Protein AF-A0A6N2YL39-F1 (afdb_monomer)

Mean predicted aligned error: 14.43 Å

Organism: NCBI:txid74426

Nearest PDB structures (foldseek):
  5z56-assembly1_v  TM=1.645E-01  e=7.812E+00  Homo sapiens

Solvent-accessible surface area (backbone atoms only — not comparable to full-atom values): 16251 Å² total; per-residue (Å²): 137,52,70,68,54,47,52,51,47,49,51,50,57,58,65,63,49,48,75,65,54,50,50,50,44,25,47,54,45,33,47,52,53,45,48,55,61,44,67,64,57,56,48,104,78,64,76,82,69,49,35,90,85,77,62,42,61,54,61,44,83,59,60,60,45,98,85,64,47,57,26,32,33,27,65,85,76,73,44,76,45,40,90,35,55,92,45,78,51,48,78,59,89,70,56,68,67,45,52,47,52,43,26,40,33,55,61,70,62,51,55,61,67,55,40,7,60,78,44,76,43,55,57,70,53,37,52,51,49,50,54,40,50,52,52,42,53,60,71,74,47,69,83,72,79,74,59,92,94,54,56,67,52,74,50,73,48,74,43,70,62,74,83,80,75,88,48,87,90,53,94,67,72,73,97,58,84,88,69,98,54,87,80,73,70,83,76,80,70,97,34,86,58,21,31,39,34,39,38,32,40,33,80,84,75,42,59,38,82,44,82,30,50,52,88,58,73,64,75,90,77,55,91,59,79,85,79,79,82,81,80,81,76,93,76,81,94,76,89,76,84,84,82,82,76,92,74,81,85,77,92,82,76,93,77,134

Structure (mmCIF, N/CA/C/O backbone):
data_AF-A0A6N2YL39-F1
#
_entry.id   AF-A0A6N2YL39-F1
#
loop_
_atom_site.group_PDB
_atom_site.id
_atom_site.type_symbol
_atom_site.label_atom_id
_atom_site.label_alt_id
_atom_site.label_comp_id
_atom_site.label_asym_id
_atom_site.label_entity_id
_atom_site.label_seq_id
_atom_site.pdbx_PDB_ins_code
_atom_site.Cartn_x
_atom_site.Cartn_y
_atom_site.Cartn_z
_atom_site.occupancy
_atom_site.B_iso_or_equiv
_atom_site.auth_seq_id
_atom_site.auth_comp_id
_atom_site.auth_asym_id
_atom_site.auth_atom_id
_atom_site.pdbx_PDB_model_num
ATOM 1 N N . MET A 1 1 ? -18.067 6.179 21.107 1.00 50.62 1 MET A N 1
ATOM 2 C CA . MET A 1 1 ? -16.639 5.871 20.904 1.00 50.62 1 MET A CA 1
ATOM 3 C C . MET A 1 1 ? -16.050 6.923 19.992 1.00 50.62 1 MET A C 1
ATOM 5 O O . MET A 1 1 ? -16.639 7.203 18.955 1.00 50.62 1 MET A O 1
ATOM 9 N N . ASP A 1 2 ? -14.967 7.553 20.431 1.00 62.34 2 ASP A N 1
ATOM 10 C CA . ASP A 1 2 ? -14.290 8.628 19.707 1.00 62.34 2 ASP A CA 1
ATOM 11 C C . ASP A 1 2 ? -13.336 8.055 18.637 1.00 62.34 2 ASP A C 1
ATOM 13 O O . ASP A 1 2 ? -12.752 7.002 18.864 1.00 62.34 2 ASP A O 1
ATOM 17 N N . ALA A 1 3 ? -13.163 8.723 17.492 1.00 49.00 3 ALA A N 1
ATOM 18 C CA . ALA A 1 3 ? -12.202 8.345 16.451 1.00 49.00 3 ALA A CA 1
ATOM 19 C C . ALA A 1 3 ? -10.754 8.414 16.960 1.00 49.00 3 ALA A C 1
ATOM 21 O O . ALA A 1 3 ? -9.950 7.545 16.635 1.00 49.00 3 ALA A O 1
ATOM 22 N N . ASP A 1 4 ? -10.448 9.396 17.814 1.00 57.72 4 ASP A N 1
ATOM 23 C CA . ASP A 1 4 ? -9.142 9.496 18.468 1.00 57.72 4 ASP A CA 1
ATOM 24 C C . ASP A 1 4 ? -8.960 8.334 19.452 1.00 57.72 4 ASP A C 1
ATOM 26 O O . ASP A 1 4 ? -7.932 7.667 19.430 1.00 57.72 4 ASP A O 1
ATOM 30 N N . ASN A 1 5 ? -10.008 7.976 20.204 1.00 61.69 5 ASN A N 1
ATOM 31 C CA . ASN A 1 5 ? -9.998 6.774 21.041 1.00 61.69 5 ASN A CA 1
ATOM 32 C C . ASN A 1 5 ? -9.906 5.482 20.225 1.00 61.69 5 ASN A C 1
ATOM 34 O O . ASN A 1 5 ? -9.258 4.554 20.683 1.00 61.69 5 ASN A O 1
ATOM 38 N N . LEU A 1 6 ? -10.496 5.398 19.032 1.00 57.84 6 LEU A N 1
ATOM 39 C CA . LEU A 1 6 ? -10.361 4.251 18.128 1.00 57.84 6 LEU A CA 1
ATOM 40 C C . LEU A 1 6 ? -8.938 4.133 17.592 1.00 57.84 6 LEU A C 1
ATOM 42 O O . LEU A 1 6 ? -8.387 3.043 17.622 1.00 57.84 6 LEU A O 1
ATOM 46 N N . VAL A 1 7 ? -8.314 5.234 17.166 1.00 62.59 7 VAL A N 1
ATOM 47 C CA . VAL A 1 7 ? -6.909 5.242 16.729 1.00 62.59 7 VAL A CA 1
ATOM 48 C C . VAL A 1 7 ? -5.982 4.912 17.896 1.00 62.59 7 VAL A C 1
ATOM 50 O O . VAL A 1 7 ? -5.059 4.124 17.728 1.00 62.59 7 VAL A O 1
ATOM 53 N N . ILE A 1 8 ? -6.232 5.461 19.085 1.00 72.06 8 ILE A N 1
ATOM 54 C CA . ILE A 1 8 ? -5.482 5.133 20.303 1.00 72.06 8 ILE A CA 1
ATOM 55 C C . ILE A 1 8 ? -5.688 3.663 20.673 1.00 72.06 8 ILE A C 1
ATOM 57 O O . ILE A 1 8 ? -4.721 2.989 20.997 1.00 72.06 8 ILE A O 1
ATOM 61 N N . THR A 1 9 ? -6.912 3.144 20.592 1.00 71.62 9 THR A N 1
ATOM 62 C CA . THR A 1 9 ? -7.227 1.739 20.890 1.00 71.62 9 THR A CA 1
ATOM 63 C C . THR A 1 9 ? -6.584 0.819 19.867 1.00 71.62 9 THR A C 1
ATOM 65 O O . THR A 1 9 ? -5.957 -0.148 20.262 1.00 71.62 9 THR A O 1
ATOM 68 N N . LEU A 1 10 ? -6.643 1.150 18.578 1.00 68.00 10 LEU A N 1
ATOM 69 C CA . LEU A 1 10 ? -5.969 0.422 17.508 1.00 68.00 1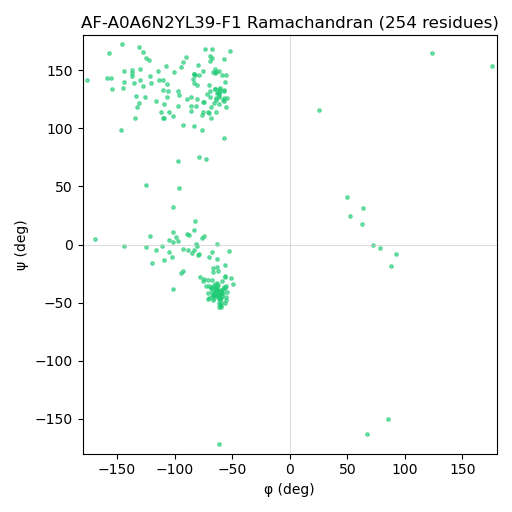0 LEU A CA 1
ATOM 70 C C . LEU A 1 10 ? -4.455 0.407 17.744 1.00 68.00 10 LEU A C 1
ATOM 72 O O . LEU A 1 10 ? -3.848 -0.657 17.745 1.00 68.00 10 LEU A O 1
ATOM 76 N N . LYS A 1 11 ? -3.853 1.570 18.024 1.00 69.81 11 LYS A N 1
ATOM 77 C CA . LYS A 1 11 ? -2.430 1.679 18.370 1.00 69.81 11 LYS A CA 1
ATOM 78 C C . LYS A 1 11 ? -2.085 0.869 19.616 1.00 69.81 11 LYS A C 1
ATOM 80 O O . LYS A 1 11 ? -1.064 0.201 19.615 1.00 69.81 11 LYS A O 1
ATOM 85 N N . LYS A 1 12 ? -2.926 0.889 20.654 1.00 74.06 12 LYS A N 1
ATOM 86 C CA . LYS A 1 12 ? -2.743 0.095 21.877 1.00 74.06 12 LYS A CA 1
ATOM 87 C C . LYS A 1 12 ? -2.863 -1.402 21.597 1.00 74.06 12 LYS A C 1
ATOM 89 O O . LYS A 1 12 ? -2.015 -2.155 22.048 1.00 74.06 12 LYS A O 1
ATOM 94 N N . SER A 1 13 ? -3.867 -1.837 20.842 1.00 68.06 13 SER A N 1
ATOM 95 C CA . SER A 1 13 ? -4.061 -3.237 20.452 1.00 68.06 13 SER A CA 1
ATOM 96 C C . SER A 1 13 ? -2.920 -3.745 19.580 1.00 68.06 13 SER A C 1
ATOM 98 O O . SER A 1 13 ? -2.451 -4.855 19.776 1.00 68.06 13 SER A O 1
ATOM 100 N N . LEU A 1 14 ? -2.402 -2.919 18.676 1.00 68.50 14 LEU A N 1
ATOM 101 C CA . LEU A 1 14 ? -1.260 -3.285 17.843 1.00 68.50 14 LEU A CA 1
ATOM 102 C C . LEU A 1 14 ? 0.068 -3.179 18.603 1.00 68.50 14 LEU A C 1
ATOM 104 O O . LEU A 1 14 ? 0.985 -3.954 18.357 1.00 68.50 14 LEU A O 1
ATOM 108 N N . ALA A 1 15 ? 0.159 -2.308 19.609 1.00 70.38 15 ALA A N 1
ATOM 109 C CA . ALA A 1 15 ? 1.252 -2.331 20.576 1.00 70.38 15 ALA A CA 1
ATOM 110 C C . ALA A 1 15 ? 1.222 -3.588 21.466 1.00 70.38 15 ALA A C 1
ATOM 112 O O . ALA A 1 15 ? 2.261 -3.957 22.006 1.00 70.38 15 ALA A O 1
ATOM 113 N N . LYS A 1 16 ? 0.082 -4.281 21.586 1.00 79.19 16 LYS A N 1
ATOM 114 C CA . LYS A 1 16 ? 0.009 -5.594 22.247 1.00 79.19 16 LYS A CA 1
ATOM 115 C C . LYS A 1 16 ? 0.504 -6.744 21.371 1.00 79.19 16 LYS A C 1
ATOM 117 O O . LYS A 1 16 ? 0.654 -7.835 21.907 1.00 79.19 16 LYS A O 1
ATOM 122 N N . LEU A 1 17 ? 0.788 -6.516 20.082 1.00 77.25 17 LEU A N 1
ATOM 123 C CA . LEU A 1 17 ? 1.456 -7.529 19.266 1.00 77.25 17 LEU A CA 1
ATOM 124 C C . LEU A 1 17 ? 2.787 -7.885 19.927 1.00 77.25 17 LEU A C 1
ATOM 126 O O . LEU A 1 17 ? 3.630 -7.006 20.164 1.00 77.25 17 LEU A O 1
ATOM 130 N N . SER A 1 18 ? 2.956 -9.171 20.199 1.00 83.62 18 SER A N 1
ATOM 131 C CA . SER A 1 18 ? 4.196 -9.764 20.675 1.00 83.62 18 SER A CA 1
ATOM 132 C C . SER A 1 18 ? 5.342 -9.483 19.701 1.00 83.62 18 SER A C 1
ATOM 134 O O . SER A 1 18 ? 5.155 -9.184 18.517 1.00 83.62 18 SER A O 1
ATOM 136 N N . ARG A 1 19 ? 6.578 -9.592 20.197 1.00 82.25 19 ARG A N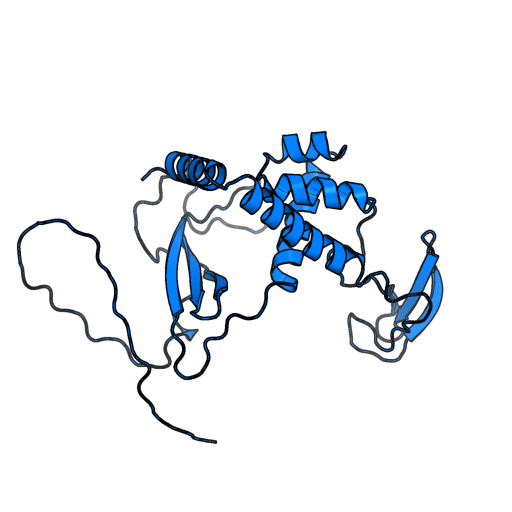 1
ATOM 137 C CA . ARG A 1 19 ? 7.782 -9.403 19.375 1.00 82.25 19 ARG A CA 1
ATOM 138 C C . ARG A 1 19 ? 7.786 -10.326 18.150 1.00 82.25 19 ARG A C 1
ATOM 140 O O . ARG A 1 19 ? 8.244 -9.921 17.084 1.00 82.25 19 ARG A O 1
ATOM 147 N N . THR A 1 20 ? 7.265 -11.542 18.298 1.00 85.94 20 THR A N 1
ATOM 148 C CA . THR A 1 20 ? 7.152 -12.538 17.229 1.00 85.94 20 THR A CA 1
ATOM 149 C C . THR A 1 20 ? 6.107 -12.143 16.188 1.00 85.94 20 THR A C 1
ATOM 151 O O . THR A 1 20 ? 6.419 -12.170 15.001 1.00 85.94 20 THR A O 1
ATOM 154 N N . GLU A 1 21 ? 4.918 -11.698 16.602 1.00 85.06 21 GLU A N 1
ATOM 155 C CA . GLU A 1 21 ? 3.875 -11.226 15.678 1.00 85.06 21 GLU A CA 1
ATOM 156 C C . GLU A 1 21 ? 4.318 -9.989 14.893 1.00 85.06 21 GLU A C 1
ATOM 158 O O . GLU A 1 21 ? 4.115 -9.922 13.682 1.00 85.06 21 GLU A O 1
ATOM 163 N N . ARG A 1 22 ? 4.982 -9.027 15.551 1.00 84.06 22 ARG A N 1
ATOM 164 C CA . ARG A 1 22 ? 5.519 -7.842 14.862 1.00 84.06 22 ARG A CA 1
ATOM 165 C C . ARG A 1 22 ? 6.570 -8.223 13.828 1.00 84.06 22 ARG A C 1
ATOM 167 O O . ARG A 1 22 ? 6.523 -7.721 12.710 1.00 84.06 22 ARG A O 1
ATOM 174 N N . ARG A 1 23 ? 7.491 -9.124 14.185 1.00 86.06 23 ARG A N 1
ATOM 175 C CA . ARG A 1 23 ? 8.506 -9.632 13.254 1.00 86.06 23 ARG A CA 1
ATOM 176 C C . ARG A 1 23 ? 7.853 -10.318 12.055 1.00 86.06 23 ARG A C 1
ATOM 178 O O . ARG A 1 23 ? 8.210 -10.000 10.929 1.00 86.06 23 ARG A O 1
ATOM 185 N N . ARG A 1 24 ? 6.852 -11.171 12.293 1.00 87.19 24 ARG A N 1
ATOM 186 C CA . ARG A 1 24 ? 6.098 -11.851 11.232 1.00 87.19 24 ARG A CA 1
ATOM 187 C C . ARG A 1 24 ? 5.373 -10.860 10.319 1.00 87.19 24 ARG A C 1
ATOM 189 O O . ARG A 1 24 ? 5.376 -11.038 9.110 1.00 87.19 24 ARG A O 1
ATOM 196 N N . ALA A 1 25 ? 4.788 -9.795 10.867 1.00 86.50 25 ALA A N 1
ATOM 197 C CA . ALA A 1 25 ? 4.148 -8.754 10.063 1.00 86.50 25 ALA A CA 1
ATOM 198 C C . ALA A 1 25 ? 5.155 -8.002 9.175 1.00 86.50 25 ALA A C 1
ATOM 200 O O . ALA A 1 25 ? 4.874 -7.766 8.001 1.00 86.50 25 ALA A O 1
ATOM 201 N N . VAL A 1 26 ? 6.328 -7.649 9.715 1.00 88.50 26 VAL A N 1
ATOM 202 C CA . VAL A 1 26 ? 7.415 -7.025 8.939 1.00 88.50 26 VAL A CA 1
ATOM 203 C C . VAL A 1 26 ? 7.882 -7.956 7.823 1.00 88.50 26 VAL A C 1
ATOM 205 O O . VAL A 1 26 ? 8.020 -7.509 6.689 1.00 88.50 26 VAL A O 1
ATOM 208 N N . GLU A 1 27 ? 8.076 -9.237 8.133 1.00 89.25 27 GLU A N 1
ATOM 209 C CA . GLU A 1 27 ? 8.481 -10.261 7.170 1.00 89.25 27 GLU A CA 1
ATOM 210 C C . GLU A 1 27 ? 7.456 -10.396 6.040 1.00 89.25 27 GLU A C 1
ATOM 212 O O . GLU A 1 27 ? 7.813 -10.186 4.890 1.00 89.25 27 GLU A O 1
ATOM 217 N N . LEU A 1 28 ? 6.169 -10.578 6.352 1.00 89.19 28 LEU A N 1
ATOM 218 C CA . LEU A 1 28 ? 5.105 -10.703 5.348 1.00 89.19 28 LEU A CA 1
ATOM 219 C C . LEU A 1 28 ? 4.970 -9.463 4.447 1.00 89.19 28 LEU A C 1
ATOM 221 O O . LEU A 1 28 ? 4.798 -9.585 3.234 1.00 89.19 2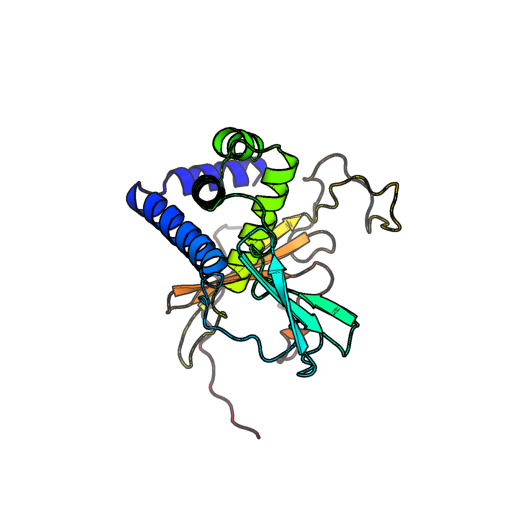8 LEU A O 1
ATOM 225 N N . VAL A 1 29 ? 5.050 -8.251 5.008 1.00 89.62 29 VAL A N 1
ATOM 226 C CA . VAL A 1 29 ? 5.029 -7.021 4.192 1.00 89.62 29 VAL A CA 1
ATOM 227 C C . VAL A 1 29 ? 6.307 -6.917 3.355 1.00 89.62 29 VAL A C 1
ATOM 229 O O . VAL A 1 29 ? 6.256 -6.507 2.193 1.00 89.62 29 VAL A O 1
ATOM 232 N N . GLY A 1 30 ? 7.444 -7.320 3.923 1.00 89.06 30 GLY A N 1
ATOM 233 C CA . GLY A 1 30 ? 8.714 -7.451 3.224 1.00 89.06 30 GLY A CA 1
ATOM 234 C C . GLY A 1 30 ? 8.635 -8.436 2.059 1.00 89.06 30 GLY A C 1
ATOM 235 O O . GLY A 1 30 ? 9.149 -8.131 0.991 1.00 89.06 30 GLY A O 1
ATOM 236 N N . ASP A 1 31 ? 7.941 -9.560 2.214 1.00 88.81 31 ASP A N 1
ATOM 237 C CA . ASP A 1 31 ? 7.731 -10.574 1.176 1.00 88.81 31 ASP A CA 1
ATOM 238 C C . ASP A 1 31 ? 6.914 -10.022 0.021 1.00 88.81 31 ASP A C 1
ATOM 240 O O . ASP A 1 31 ? 7.280 -10.223 -1.132 1.00 88.81 31 ASP A O 1
ATOM 244 N N . VAL A 1 32 ? 5.866 -9.251 0.314 1.00 88.25 32 VAL A N 1
ATOM 245 C CA . VAL A 1 32 ? 5.079 -8.553 -0.710 1.00 88.25 32 VAL A CA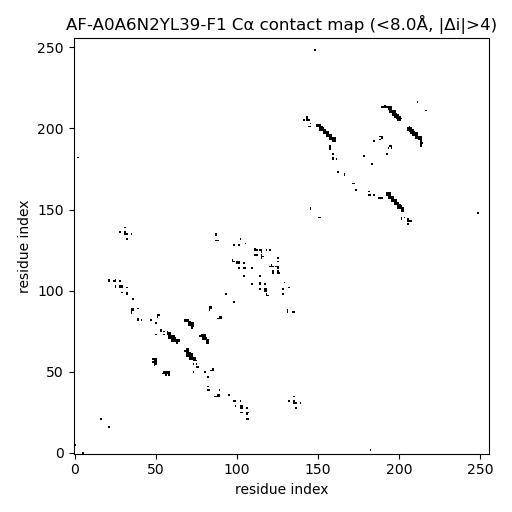 1
ATOM 246 C C . VAL A 1 32 ? 5.941 -7.547 -1.471 1.00 88.25 32 VAL A C 1
ATOM 248 O O . VAL A 1 32 ? 5.874 -7.485 -2.697 1.00 88.25 32 VAL A O 1
ATOM 251 N N . VAL A 1 33 ? 6.774 -6.768 -0.774 1.00 87.94 33 VAL A N 1
ATOM 252 C CA . VAL A 1 33 ? 7.709 -5.831 -1.422 1.00 87.94 33 VAL A CA 1
ATOM 253 C C . VAL A 1 33 ? 8.744 -6.579 -2.252 1.00 87.94 33 VAL A C 1
ATOM 255 O O . VAL A 1 33 ? 9.030 -6.172 -3.375 1.00 87.94 33 VAL A O 1
ATOM 258 N N . ARG A 1 34 ? 9.292 -7.674 -1.722 1.00 85.62 34 ARG A N 1
ATOM 259 C CA . ARG A 1 34 ? 10.237 -8.540 -2.419 1.00 85.62 34 ARG A CA 1
ATOM 260 C C . ARG A 1 34 ? 9.597 -9.105 -3.674 1.00 85.62 34 ARG A C 1
ATOM 262 O O . ARG A 1 34 ? 10.162 -8.881 -4.730 1.00 85.62 34 ARG A O 1
ATOM 269 N N . ALA A 1 35 ? 8.430 -9.735 -3.592 1.00 83.44 35 ALA A N 1
ATOM 270 C CA . ALA A 1 35 ? 7.690 -10.246 -4.743 1.00 83.44 35 ALA A CA 1
ATOM 271 C C . ALA A 1 35 ? 7.424 -9.136 -5.771 1.00 83.44 35 ALA A C 1
ATOM 273 O O . ALA A 1 35 ? 7.792 -9.277 -6.932 1.00 83.44 35 ALA A O 1
ATOM 274 N N . ALA A 1 36 ? 6.946 -7.969 -5.329 1.00 81.56 36 ALA A N 1
ATOM 275 C CA . ALA A 1 36 ? 6.724 -6.810 -6.194 1.00 81.56 36 ALA A CA 1
ATOM 276 C C . ALA A 1 36 ? 7.998 -6.251 -6.858 1.00 81.56 36 ALA A C 1
ATOM 278 O O . ALA A 1 36 ? 7.885 -5.577 -7.880 1.00 81.56 36 ALA A O 1
ATOM 279 N N . MET A 1 37 ? 9.175 -6.519 -6.280 1.00 75.50 37 MET A N 1
ATOM 280 C CA . MET A 1 37 ? 10.511 -6.132 -6.762 1.00 75.50 37 MET A CA 1
ATOM 281 C C . MET A 1 37 ? 11.317 -7.294 -7.378 1.00 75.50 37 MET A C 1
ATOM 283 O O . MET A 1 37 ? 12.449 -7.084 -7.807 1.00 75.50 37 MET A O 1
ATOM 287 N N . PHE A 1 38 ? 10.838 -8.539 -7.327 1.00 59.81 38 PHE A N 1
ATOM 288 C CA . PHE A 1 38 ? 11.510 -9.752 -7.832 1.00 59.81 38 PHE A CA 1
ATOM 289 C C . PHE A 1 38 ? 10.690 -10.449 -8.913 1.00 59.81 38 PHE A C 1
ATOM 291 O O . PHE A 1 38 ? 11.278 -11.150 -9.727 1.00 59.81 38 PHE A O 1
ATOM 298 N N . ASP A 1 39 ? 9.402 -10.131 -9.059 1.00 55.78 39 ASP A N 1
ATOM 299 C CA . ASP A 1 39 ? 8.768 -10.193 -10.375 1.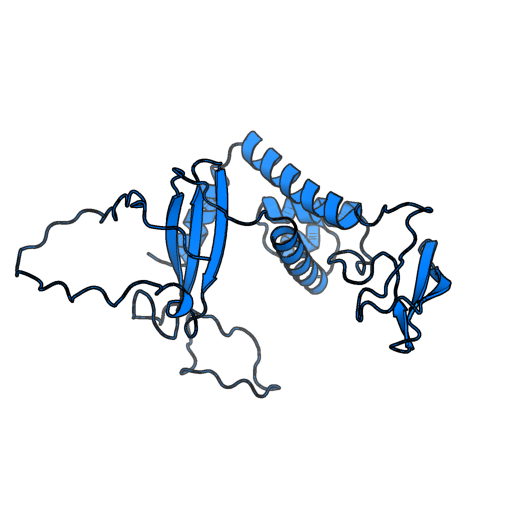00 55.78 39 ASP A CA 1
ATOM 300 C C . ASP A 1 39 ? 9.632 -9.408 -11.391 1.00 55.78 39 ASP A C 1
ATOM 302 O O . ASP A 1 39 ? 9.688 -9.761 -12.571 1.00 55.78 39 ASP A O 1
ATOM 306 N N . ASP A 1 40 ? 10.378 -8.380 -10.947 1.00 50.41 40 ASP A N 1
ATOM 307 C CA . ASP A 1 40 ? 11.404 -7.635 -11.708 1.00 50.41 40 ASP A CA 1
ATOM 308 C C . ASP A 1 40 ? 12.689 -8.420 -12.020 1.00 50.41 40 ASP A C 1
ATOM 310 O O . ASP A 1 40 ? 13.454 -7.986 -12.874 1.00 50.41 40 ASP A O 1
ATOM 314 N N . ALA A 1 41 ? 12.890 -9.594 -11.421 1.00 44.97 41 ALA A N 1
ATOM 315 C CA . ALA A 1 41 ? 13.921 -10.561 -11.793 1.00 44.97 41 ALA A CA 1
ATOM 316 C C . ALA A 1 41 ? 13.336 -11.712 -12.626 1.00 44.97 41 ALA A C 1
ATOM 318 O O . ALA A 1 41 ? 13.827 -12.839 -12.583 1.00 44.97 41 ALA A O 1
ATOM 319 N N . ALA A 1 42 ? 12.311 -11.433 -13.436 1.00 46.66 42 ALA A N 1
ATOM 320 C CA . ALA A 1 42 ? 12.181 -12.136 -14.701 1.00 46.66 42 ALA A CA 1
ATOM 321 C C . ALA A 1 42 ? 13.498 -11.855 -15.442 1.00 46.66 42 ALA A C 1
ATOM 323 O O . ALA A 1 42 ? 13.678 -10.765 -15.981 1.00 46.66 42 ALA A O 1
ATOM 324 N N . GLY A 1 43 ? 14.468 -12.756 -15.249 1.00 44.94 43 GLY A N 1
ATOM 325 C CA . GLY A 1 43 ? 15.882 -12.510 -15.492 1.00 44.94 43 GLY A CA 1
ATOM 326 C C . GLY A 1 43 ? 16.162 -12.175 -16.947 1.00 44.94 43 GLY A C 1
ATOM 327 O O . GLY A 1 43 ? 15.257 -12.044 -17.770 1.00 44.94 43 GLY A O 1
ATOM 328 N N . ASP A 1 44 ? 17.438 -12.109 -17.295 1.00 48.19 44 ASP A N 1
ATOM 329 C CA . ASP A 1 44 ? 17.907 -11.789 -18.645 1.00 48.19 44 ASP A CA 1
ATOM 330 C C . ASP A 1 44 ? 17.300 -12.656 -19.784 1.00 48.19 44 ASP A C 1
ATOM 332 O O . ASP A 1 44 ? 17.521 -12.343 -20.955 1.00 48.19 44 ASP A O 1
ATOM 336 N N . GLY A 1 45 ? 16.497 -13.686 -19.462 1.00 51.16 45 GLY A N 1
ATOM 337 C CA . GLY A 1 45 ? 15.753 -14.555 -20.379 1.00 51.16 45 GLY A CA 1
ATOM 338 C C . GLY A 1 45 ? 14.211 -14.461 -20.412 1.00 51.16 45 GLY A C 1
ATOM 339 O O . GLY A 1 45 ? 13.629 -15.185 -21.214 1.00 51.16 45 GLY A O 1
ATOM 340 N N . TYR A 1 46 ? 13.506 -13.628 -19.623 1.00 59.97 46 TYR A N 1
ATOM 341 C CA . TYR A 1 46 ? 12.038 -13.500 -19.791 1.00 59.97 46 TYR A CA 1
ATOM 342 C C . TYR A 1 46 ? 11.694 -12.517 -20.918 1.00 59.97 46 TYR A C 1
ATOM 344 O O . TYR A 1 46 ? 11.747 -11.290 -20.759 1.00 59.97 46 TYR A O 1
ATOM 352 N N . GLU A 1 47 ? 11.340 -13.058 -22.083 1.00 68.56 47 GLU A N 1
ATOM 353 C CA . GLU A 1 47 ? 10.909 -12.257 -23.224 1.00 68.56 47 GLU A CA 1
ATOM 354 C C . GLU A 1 47 ? 9.442 -11.851 -23.072 1.00 68.56 47 GLU A C 1
ATOM 356 O O . GLU A 1 47 ? 8.549 -12.673 -22.890 1.00 68.56 47 GLU A O 1
ATOM 361 N N . VAL A 1 48 ? 9.172 -10.546 -23.146 1.00 77.62 48 VAL A N 1
ATOM 362 C CA . VAL A 1 48 ? 7.788 -10.068 -23.166 1.00 77.62 48 VAL A CA 1
ATOM 363 C C . VAL A 1 48 ? 7.214 -10.363 -24.545 1.00 77.62 48 VAL A C 1
ATOM 365 O O . VAL A 1 48 ? 7.762 -9.863 -25.518 1.00 77.62 48 VAL A O 1
ATOM 368 N N . GLU A 1 49 ? 6.110 -11.107 -24.626 1.00 84.38 49 GLU A N 1
ATOM 369 C CA . GLU A 1 49 ? 5.463 -11.485 -25.899 1.00 84.38 49 GLU A CA 1
ATOM 370 C C . GLU A 1 49 ? 4.357 -10.516 -26.343 1.00 84.38 49 GLU A C 1
ATOM 372 O O . GLU A 1 49 ? 3.994 -10.441 -27.517 1.00 84.38 49 GLU A O 1
ATOM 377 N N . ARG A 1 50 ? 3.780 -9.762 -25.400 1.00 88.75 50 ARG A N 1
ATOM 378 C CA . ARG A 1 50 ? 2.629 -8.884 -25.649 1.00 88.75 50 ARG A CA 1
ATOM 379 C C . ARG A 1 50 ? 2.794 -7.544 -24.961 1.00 88.75 50 ARG A C 1
ATOM 381 O O . ARG A 1 50 ? 3.301 -7.441 -23.847 1.00 88.75 50 ARG A O 1
ATOM 388 N N . CYS A 1 51 ? 2.302 -6.488 -25.599 1.00 87.44 51 CYS A N 1
ATOM 389 C CA . CYS A 1 51 ? 2.275 -5.172 -24.982 1.00 87.44 51 CYS A CA 1
ATOM 390 C C . CYS A 1 51 ? 1.361 -5.181 -23.740 1.00 87.44 51 CYS A C 1
ATOM 392 O O . CYS A 1 51 ? 0.159 -5.404 -23.894 1.00 87.44 51 CYS A O 1
ATOM 394 N N . PRO A 1 52 ? 1.842 -4.792 -22.544 1.00 83.94 52 PRO A N 1
ATOM 395 C CA . PRO A 1 52 ? 1.032 -4.806 -21.319 1.00 83.94 52 PRO A CA 1
ATOM 396 C C . PRO A 1 52 ? -0.113 -3.778 -21.323 1.00 83.94 52 PRO A C 1
ATOM 398 O O . PRO A 1 52 ? -0.916 -3.731 -20.399 1.00 83.94 52 PRO A O 1
ATOM 401 N N . ARG A 1 53 ? -0.188 -2.909 -22.342 1.00 85.69 53 ARG A N 1
ATOM 402 C CA . ARG A 1 53 ? -1.199 -1.844 -22.438 1.00 85.69 53 ARG A CA 1
ATOM 403 C C . ARG A 1 53 ? -2.335 -2.185 -23.396 1.00 85.69 53 ARG A C 1
ATOM 405 O O . ARG A 1 53 ? -3.459 -1.778 -23.149 1.00 85.69 53 ARG A O 1
ATOM 412 N N . CYS A 1 54 ? -2.066 -2.838 -24.527 1.00 89.31 54 CYS A N 1
ATOM 413 C CA . CYS A 1 54 ? -3.092 -3.211 -25.526 1.00 89.31 54 CYS A CA 1
ATOM 414 C C . CYS A 1 54 ? -3.128 -4.699 -25.869 1.00 89.31 54 CYS A C 1
ATOM 416 O O . CYS A 1 54 ? -3.923 -5.075 -26.716 1.00 89.31 54 CYS A O 1
ATOM 418 N N . GLY A 1 55 ? -2.245 -5.527 -25.314 1.00 88.25 55 GLY A N 1
ATOM 419 C CA . GLY A 1 55 ? -2.162 -6.947 -25.662 1.00 88.25 55 GLY A CA 1
ATOM 420 C C . GLY A 1 55 ? -1.579 -7.246 -27.049 1.00 88.25 55 GLY A C 1
ATOM 421 O O . GLY A 1 55 ? -1.444 -8.411 -27.395 1.00 88.25 55 GLY A O 1
ATOM 422 N N . SER A 1 56 ? -1.204 -6.231 -27.838 1.00 89.69 56 SER A N 1
ATOM 423 C CA . SER A 1 56 ? -0.627 -6.434 -29.175 1.00 89.69 56 SER A CA 1
ATOM 424 C C . SER A 1 56 ? 0.685 -7.222 -29.111 1.00 89.69 56 SER A C 1
ATOM 426 O O . SER A 1 56 ? 1.566 -6.876 -28.322 1.00 89.69 56 SER A O 1
ATOM 428 N N . VAL A 1 57 ? 0.816 -8.221 -29.985 1.00 91.50 57 VAL A N 1
ATOM 429 C CA . VAL A 1 57 ? 2.047 -8.996 -30.234 1.00 91.50 57 VAL A CA 1
ATOM 430 C C . VAL A 1 57 ? 3.040 -8.258 -31.139 1.00 91.50 57 VAL A C 1
ATOM 432 O O . VAL A 1 57 ? 4.183 -8.673 -31.286 1.00 91.50 57 VAL A O 1
ATOM 435 N N . ALA A 1 58 ? 2.634 -7.134 -31.743 1.00 92.69 58 ALA A N 1
ATOM 436 C CA . ALA A 1 58 ? 3.491 -6.327 -32.606 1.00 92.69 58 ALA A CA 1
ATOM 437 C C . ALA A 1 58 ? 4.440 -5.465 -31.756 1.00 92.69 58 ALA A C 1
ATOM 439 O O . ALA A 1 58 ? 4.242 -4.256 -31.577 1.00 92.69 58 ALA A O 1
ATOM 440 N N . ILE A 1 59 ? 5.460 -6.104 -31.191 1.00 92.31 59 ILE A N 1
ATOM 441 C CA . ILE A 1 59 ? 6.451 -5.496 -30.303 1.00 92.31 59 ILE A CA 1
ATOM 442 C C . ILE A 1 59 ? 7.860 -5.663 -30.875 1.00 92.31 59 ILE A C 1
ATOM 444 O O . ILE A 1 59 ? 8.174 -6.665 -31.506 1.00 92.31 59 ILE A O 1
ATOM 448 N N . VAL A 1 60 ? 8.720 -4.669 -30.659 1.00 91.69 60 VAL A N 1
ATOM 449 C CA . VAL A 1 60 ? 10.129 -4.718 -31.086 1.00 91.69 60 VAL A CA 1
ATOM 450 C C . VAL A 1 60 ? 11.060 -4.346 -29.940 1.00 91.69 60 VAL A C 1
ATOM 452 O O . VAL A 1 60 ? 10.754 -3.442 -29.159 1.00 91.69 60 VAL A O 1
ATOM 455 N N . LYS A 1 61 ? 12.208 -5.022 -29.832 1.00 90.94 61 LYS A N 1
ATOM 456 C CA . LYS A 1 61 ? 13.244 -4.720 -28.830 1.00 90.94 61 LYS A CA 1
ATOM 457 C C . LYS A 1 61 ? 13.904 -3.372 -29.168 1.00 90.94 61 LYS A C 1
ATOM 459 O O . LYS A 1 61 ? 14.279 -3.128 -30.309 1.00 90.94 61 LYS A O 1
ATOM 464 N N . LYS A 1 62 ? 14.044 -2.482 -28.179 1.00 90.19 62 LYS A N 1
ATOM 465 C CA . LYS A 1 62 ? 14.571 -1.106 -28.319 1.00 90.19 62 LYS A CA 1
ATOM 466 C C . LYS A 1 62 ? 15.747 -0.838 -27.368 1.00 90.19 62 LYS A C 1
ATOM 468 O O . LYS A 1 62 ? 15.756 0.148 -26.617 1.00 90.19 62 LYS A O 1
ATOM 473 N N . GLY A 1 63 ? 16.736 -1.729 -27.398 1.00 86.50 63 GLY A N 1
ATOM 474 C CA . GLY A 1 63 ? 17.936 -1.652 -26.559 1.00 86.50 63 GLY A CA 1
ATOM 475 C C . GLY A 1 63 ? 17.652 -1.845 -25.065 1.00 86.50 63 GLY A C 1
ATOM 476 O O . GLY A 1 63 ? 16.590 -2.342 -24.679 1.00 86.50 63 GLY A O 1
ATOM 477 N N . LYS A 1 64 ? 18.614 -1.454 -24.225 1.00 84.12 64 LYS A N 1
ATOM 478 C CA . LYS A 1 64 ? 18.510 -1.486 -22.760 1.00 84.12 64 LYS A CA 1
ATOM 479 C C . LYS A 1 64 ? 18.358 -0.066 -22.193 1.00 84.12 64 LYS A C 1
ATOM 481 O O . LYS A 1 64 ? 18.732 0.916 -22.832 1.00 84.12 64 LYS A O 1
ATOM 486 N N . SER A 1 65 ? 17.735 0.048 -21.027 1.00 77.00 65 SER A N 1
ATOM 487 C CA . SER A 1 65 ? 17.695 1.268 -20.219 1.00 77.00 65 SER A CA 1
ATOM 488 C C . SER A 1 65 ? 19.051 1.498 -19.547 1.00 77.00 65 SER A C 1
ATOM 490 O O . SER A 1 65 ? 19.874 0.588 -19.480 1.00 77.00 65 SER A O 1
ATOM 492 N N . ARG A 1 66 ? 19.256 2.686 -18.968 1.00 72.38 66 ARG A N 1
ATOM 493 C CA . ARG A 1 66 ? 20.433 2.986 -18.133 1.00 72.38 66 ARG A CA 1
ATOM 494 C C . ARG A 1 66 ? 20.586 2.004 -16.963 1.00 72.38 66 ARG A C 1
ATOM 496 O O . ARG A 1 66 ? 21.693 1.750 -16.522 1.00 72.38 66 ARG A O 1
ATOM 503 N N . ASN A 1 67 ? 19.473 1.441 -16.500 1.00 67.69 67 ASN A N 1
ATOM 504 C CA . ASN A 1 67 ? 19.435 0.472 -15.407 1.00 67.69 67 ASN A CA 1
ATOM 505 C C . ASN A 1 67 ? 19.619 -0.985 -15.887 1.00 67.69 67 ASN A C 1
ATOM 507 O O . ASN A 1 67 ? 19.403 -1.902 -15.111 1.00 67.69 67 ASN A O 1
ATOM 511 N N . GLY A 1 68 ? 19.949 -1.217 -17.165 1.00 74.44 68 GLY A N 1
ATOM 512 C CA . GLY A 1 68 ? 20.119 -2.559 -17.739 1.00 74.44 68 GLY A CA 1
ATOM 513 C C . GLY A 1 68 ? 18.836 -3.198 -18.288 1.00 74.44 68 GLY A C 1
ATOM 514 O O . GLY A 1 68 ? 18.920 -4.075 -19.148 1.00 74.44 68 GLY A O 1
ATOM 515 N N . ASP A 1 69 ? 17.658 -2.705 -17.895 1.00 76.56 69 ASP A N 1
ATOM 516 C CA . ASP A 1 69 ? 16.367 -3.275 -18.306 1.00 76.56 69 ASP A CA 1
ATOM 517 C C . ASP A 1 69 ? 16.148 -3.261 -19.822 1.00 76.56 69 ASP A C 1
ATOM 519 O O . ASP A 1 69 ? 16.305 -2.226 -20.481 1.00 76.56 69 ASP A O 1
ATOM 523 N N . ARG A 1 70 ? 15.672 -4.376 -20.387 1.00 85.06 70 ARG A N 1
ATOM 524 C CA . ARG A 1 70 ? 15.260 -4.427 -21.795 1.00 85.06 70 ARG A CA 1
ATOM 525 C C . ARG A 1 70 ? 14.076 -3.489 -22.042 1.00 85.06 70 ARG A C 1
ATOM 527 O O . ARG A 1 70 ? 13.055 -3.549 -21.353 1.00 85.06 70 ARG A O 1
ATOM 534 N N . ARG A 1 71 ? 14.187 -2.650 -23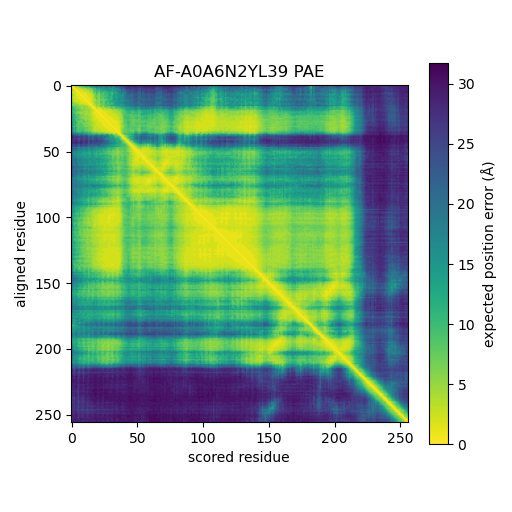.073 1.00 87.56 71 ARG A N 1
ATOM 535 C CA . ARG A 1 71 ? 13.079 -1.821 -23.562 1.00 87.56 71 ARG A CA 1
ATOM 536 C C . ARG A 1 71 ? 12.450 -2.448 -24.795 1.00 87.56 71 ARG A C 1
ATOM 538 O O . ARG A 1 71 ? 13.136 -3.031 -25.629 1.00 87.56 71 ARG A O 1
ATOM 545 N N . TYR A 1 72 ? 11.159 -2.222 -24.945 1.00 89.88 72 TYR A N 1
ATOM 546 C CA . TYR A 1 72 ? 10.330 -2.670 -26.050 1.00 89.88 72 TYR A CA 1
ATOM 547 C C . TYR A 1 72 ? 9.533 -1.484 -26.597 1.00 89.88 72 TYR A C 1
ATOM 549 O O . TYR A 1 72 ? 9.212 -0.549 -25.862 1.00 89.88 72 TYR A O 1
ATOM 557 N N . LEU A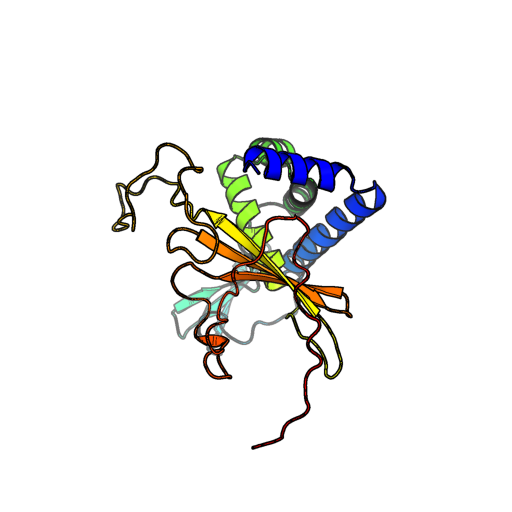 1 73 ? 9.196 -1.506 -27.881 1.00 92.06 73 LEU A N 1
ATOM 558 C CA . LEU A 1 73 ? 8.278 -0.570 -28.524 1.00 92.06 73 LEU A CA 1
ATOM 559 C C . LEU A 1 73 ? 7.064 -1.351 -29.021 1.00 92.06 73 LEU A C 1
ATOM 561 O O . LEU A 1 73 ? 7.206 -2.282 -29.807 1.00 92.06 73 LEU A O 1
ATOM 565 N N . CYS A 1 74 ? 5.874 -0.954 -28.579 1.00 93.38 74 CYS A N 1
ATOM 566 C CA . CYS A 1 74 ? 4.624 -1.468 -29.125 1.00 93.38 74 CYS A CA 1
ATOM 567 C C . CYS A 1 74 ? 4.290 -0.722 -30.419 1.00 93.38 74 CYS A C 1
ATOM 569 O O . CYS A 1 74 ? 4.069 0.489 -30.370 1.00 93.38 74 CYS A O 1
ATOM 571 N N . ARG A 1 75 ? 4.202 -1.432 -31.549 1.00 92.12 75 ARG A N 1
ATOM 572 C CA . ARG A 1 75 ? 3.802 -0.854 -32.842 1.00 92.12 75 ARG A CA 1
ATOM 573 C C . ARG A 1 75 ? 2.318 -0.491 -32.883 1.00 92.12 75 ARG A C 1
ATOM 575 O O . ARG A 1 75 ? 1.974 0.508 -33.493 1.00 92.12 75 ARG A O 1
ATOM 582 N N . GLY A 1 76 ? 1.460 -1.207 -32.152 1.00 88.25 76 GLY A N 1
ATOM 583 C CA . GLY A 1 76 ? 0.022 -0.904 -32.102 1.00 88.25 76 GLY A CA 1
ATOM 584 C C . GLY A 1 76 ? -0.336 0.426 -31.420 1.00 88.25 76 GLY A C 1
ATOM 585 O O . GLY A 1 76 ? -1.322 1.051 -31.783 1.00 88.25 76 GLY A O 1
ATOM 586 N N . ARG A 1 77 ? 0.450 0.882 -30.429 1.00 85.94 77 ARG A N 1
ATOM 587 C CA . ARG A 1 77 ? 0.235 2.180 -29.741 1.00 85.94 77 ARG A CA 1
ATOM 588 C C . ARG A 1 77 ? 1.368 3.195 -29.941 1.00 85.94 77 ARG A C 1
ATOM 590 O O . ARG A 1 77 ? 1.295 4.283 -29.376 1.00 85.94 77 ARG A O 1
ATOM 597 N N . GLY A 1 78 ? 2.456 2.820 -30.614 1.00 89.31 78 GLY A N 1
ATOM 598 C CA . GLY A 1 78 ? 3.661 3.646 -30.765 1.00 89.31 78 GLY A CA 1
ATOM 599 C C . GLY A 1 78 ? 4.391 3.984 -29.454 1.00 89.31 78 GLY A C 1
ATOM 600 O O . GLY A 1 78 ? 5.170 4.932 -29.411 1.00 89.31 78 GLY A O 1
ATOM 601 N N . ARG A 1 79 ? 4.143 3.257 -28.353 1.00 89.00 79 ARG A N 1
ATOM 602 C CA . ARG A 1 79 ? 4.701 3.574 -27.021 1.00 89.00 79 ARG A CA 1
ATOM 603 C C . ARG A 1 79 ? 5.743 2.562 -26.566 1.00 89.00 79 ARG A C 1
ATOM 605 O O . ARG A 1 79 ? 5.573 1.356 -26.750 1.00 89.00 79 ARG A O 1
ATOM 612 N N . THR A 1 80 ? 6.789 3.058 -25.907 1.00 88.88 80 THR A N 1
ATOM 613 C CA . THR A 1 80 ? 7.831 2.219 -25.306 1.00 88.88 80 THR A CA 1
ATOM 614 C C . THR A 1 80 ? 7.434 1.702 -23.928 1.00 88.88 80 THR A C 1
ATOM 616 O O . THR A 1 80 ? 6.768 2.399 -23.155 1.00 88.88 80 THR A O 1
ATOM 619 N N . PHE A 1 81 ? 7.878 0.495 -23.606 1.00 86.31 81 PHE A N 1
ATOM 620 C CA . PHE A 1 81 ? 7.699 -0.156 -22.315 1.00 86.31 81 PHE A CA 1
ATOM 621 C C . PHE A 1 81 ? 8.924 -1.019 -21.964 1.00 86.31 81 PHE A C 1
ATOM 623 O O . PHE A 1 81 ? 9.838 -1.170 -22.767 1.00 86.31 81 PHE A O 1
ATOM 630 N N . SER A 1 82 ? 8.953 -1.542 -20.749 1.00 82.25 82 SER A N 1
ATOM 631 C CA . SER A 1 82 ? 9.957 -2.452 -20.181 1.00 82.25 82 SER A CA 1
ATOM 632 C C . SER A 1 82 ? 9.237 -3.633 -19.525 1.00 82.25 82 SER A C 1
ATOM 634 O O . SER A 1 82 ? 8.020 -3.564 -19.337 1.00 82.25 82 SER A O 1
ATOM 636 N N . GLY A 1 83 ? 9.968 -4.677 -19.120 1.00 75.38 83 GLY A N 1
ATOM 637 C CA . GLY A 1 83 ? 9.396 -5.784 -18.330 1.00 75.38 83 GLY A CA 1
ATOM 638 C C . GLY A 1 83 ? 8.726 -5.318 -17.028 1.00 75.38 83 GLY A C 1
ATOM 639 O O . GLY A 1 83 ? 7.737 -5.890 -16.587 1.00 75.38 83 GLY A O 1
ATOM 640 N N . SER A 1 84 ? 9.185 -4.190 -16.486 1.00 73.81 84 SER A N 1
ATOM 641 C CA . SER A 1 84 ? 8.638 -3.548 -15.292 1.00 73.81 84 SER A CA 1
ATOM 642 C C . SER A 1 84 ? 7.406 -2.656 -15.548 1.00 73.81 84 SER A C 1
ATOM 644 O O . SER A 1 84 ? 6.801 -2.115 -14.618 1.00 73.81 84 SER A O 1
ATOM 646 N N . THR A 1 85 ? 6.995 -2.466 -16.808 1.00 77.38 85 THR A N 1
ATOM 647 C CA . THR A 1 85 ? 5.853 -1.601 -17.142 1.00 77.38 85 THR A CA 1
ATOM 648 C C . THR A 1 85 ? 4.533 -2.208 -16.680 1.00 77.38 85 THR A C 1
ATOM 650 O O . THR A 1 85 ? 4.173 -3.305 -17.084 1.00 77.38 85 THR A O 1
ATOM 653 N N . GLY A 1 86 ? 3.761 -1.431 -15.916 1.00 72.12 86 GLY A N 1
ATOM 654 C CA . GLY A 1 86 ? 2.475 -1.863 -15.358 1.00 72.12 86 GLY A CA 1
ATOM 655 C C . GLY A 1 86 ? 2.594 -2.461 -13.957 1.00 72.12 86 GLY A C 1
ATOM 656 O O . GLY A 1 86 ? 1.578 -2.641 -13.295 1.00 72.12 86 GLY A O 1
ATOM 657 N N . ARG A 1 87 ? 3.819 -2.687 -13.470 1.00 77.31 87 ARG A N 1
ATOM 658 C CA . ARG A 1 87 ? 4.068 -3.132 -12.099 1.00 77.31 87 ARG A CA 1
ATOM 659 C C . ARG A 1 87 ? 4.067 -1.961 -11.131 1.00 77.31 87 ARG A C 1
ATOM 661 O O . ARG A 1 87 ? 4.506 -0.856 -11.460 1.00 77.31 87 ARG A O 1
ATOM 668 N N . VAL A 1 88 ? 3.596 -2.222 -9.916 1.00 80.50 88 VAL A N 1
ATOM 669 C CA . VAL A 1 88 ? 3.390 -1.192 -8.889 1.00 80.50 88 VAL A CA 1
ATOM 670 C C . VAL A 1 88 ? 4.715 -0.545 -8.464 1.00 80.50 88 VAL A C 1
ATOM 672 O O . VAL A 1 88 ? 4.787 0.679 -8.303 1.00 80.50 88 VAL A O 1
ATOM 675 N N . LEU A 1 89 ? 5.780 -1.345 -8.345 1.00 82.62 89 LEU A N 1
ATOM 676 C CA . LEU A 1 89 ? 7.120 -0.879 -7.974 1.00 82.62 89 LEU A CA 1
ATOM 677 C C . LEU A 1 89 ? 8.085 -0.756 -9.159 1.00 82.62 89 LEU A C 1
ATOM 679 O O . LEU A 1 89 ? 9.078 -0.046 -9.038 1.00 82.62 89 LEU A O 1
ATOM 683 N N . GLY A 1 90 ? 7.732 -1.275 -10.337 1.00 75.56 90 GLY A N 1
ATOM 684 C CA . GLY A 1 90 ? 8.599 -1.303 -11.520 1.00 75.56 90 GLY A CA 1
ATOM 685 C C . GLY A 1 90 ? 9.014 0.060 -12.104 1.00 75.56 90 GLY A C 1
ATOM 686 O O . GLY A 1 90 ? 9.913 0.147 -12.935 1.00 75.56 90 GLY A O 1
ATOM 687 N N . THR A 1 91 ? 8.373 1.152 -11.675 1.00 77.06 91 THR A N 1
ATOM 688 C CA . THR A 1 91 ? 8.758 2.537 -12.032 1.00 77.06 91 THR A CA 1
ATOM 689 C C . THR A 1 91 ? 9.449 3.283 -10.889 1.00 77.06 91 THR A C 1
ATOM 691 O O . THR A 1 91 ? 9.686 4.490 -10.972 1.00 77.06 91 THR A O 1
ATOM 694 N N . SER A 1 92 ? 9.692 2.607 -9.768 1.00 84.44 92 SER A N 1
ATOM 695 C CA . SER A 1 92 ? 10.398 3.176 -8.630 1.00 84.44 92 SER A CA 1
ATOM 696 C C . SER A 1 92 ? 11.870 3.368 -8.965 1.00 84.44 92 SER A C 1
ATOM 698 O O . SER A 1 92 ? 12.494 2.513 -9.576 1.00 84.44 92 SER A O 1
ATOM 700 N N . ARG A 1 93 ? 12.423 4.513 -8.563 1.00 84.38 93 ARG A N 1
ATOM 701 C CA . ARG A 1 93 ? 13.864 4.798 -8.667 1.00 84.38 93 ARG A CA 1
ATOM 702 C C . ARG A 1 93 ? 14.584 4.627 -7.329 1.00 84.38 93 ARG A C 1
ATOM 704 O O . ARG A 1 93 ? 15.760 4.948 -7.234 1.00 84.38 93 ARG A O 1
ATOM 711 N N . LEU A 1 94 ? 13.853 4.217 -6.293 1.00 89.25 94 LEU A N 1
ATOM 712 C CA . LEU A 1 94 ? 14.402 4.005 -4.961 1.00 89.25 94 LEU A CA 1
ATOM 713 C C . LEU A 1 94 ? 15.009 2.603 -4.881 1.00 89.25 94 LEU A C 1
ATOM 715 O O . LEU A 1 94 ? 14.413 1.676 -5.437 1.00 89.25 94 LEU A O 1
ATOM 719 N N . PRO A 1 95 ? 16.139 2.447 -4.180 1.00 87.50 95 PRO A N 1
ATOM 720 C CA . PRO A 1 95 ? 16.793 1.158 -4.045 1.00 87.50 95 PRO A CA 1
ATOM 721 C C . PRO A 1 95 ? 15.958 0.215 -3.166 1.00 87.50 95 PRO A C 1
ATOM 723 O O . PRO A 1 95 ? 15.050 0.640 -2.436 1.00 87.50 95 PRO A O 1
ATOM 726 N N . ARG A 1 96 ? 16.241 -1.086 -3.266 1.00 86.62 96 ARG A N 1
ATOM 727 C CA . ARG A 1 96 ? 15.482 -2.150 -2.592 1.00 86.62 96 ARG A CA 1
ATOM 728 C C . ARG A 1 96 ? 15.478 -1.949 -1.080 1.00 86.62 96 ARG A C 1
ATOM 730 O O . ARG A 1 96 ? 14.438 -2.074 -0.441 1.00 86.62 96 ARG A O 1
ATOM 737 N N . GLU A 1 97 ? 16.621 -1.572 -0.533 1.00 90.62 97 GLU A N 1
ATOM 738 C CA . GLU A 1 97 ? 16.877 -1.364 0.889 1.00 90.62 97 GLU A CA 1
ATOM 739 C C . GLU A 1 97 ? 15.951 -0.276 1.447 1.00 90.62 97 GLU A C 1
ATOM 741 O O . GLU A 1 97 ? 15.351 -0.450 2.506 1.00 90.62 97 GLU A O 1
ATOM 746 N N . THR A 1 98 ? 15.726 0.804 0.687 1.00 94.94 98 THR A N 1
ATOM 747 C CA . THR A 1 98 ? 14.780 1.866 1.064 1.00 94.94 98 THR A CA 1
ATOM 748 C C . THR A 1 98 ? 13.339 1.356 1.118 1.00 94.94 98 THR A C 1
ATOM 750 O O . THR A 1 98 ? 12.573 1.769 1.988 1.00 94.94 98 THR A O 1
ATOM 753 N N . TRP A 1 99 ? 12.944 0.450 0.221 1.00 94.44 99 TRP A N 1
ATOM 754 C CA . TRP A 1 99 ? 11.613 -0.161 0.275 1.00 94.44 99 TRP A CA 1
ATOM 755 C C . TRP A 1 99 ? 11.460 -1.156 1.418 1.00 94.44 99 TRP A C 1
ATOM 757 O O . TRP A 1 99 ? 10.393 -1.188 2.028 1.00 94.44 99 TRP A O 1
ATOM 767 N N . MET A 1 100 ? 12.507 -1.913 1.746 1.00 93.38 100 MET A N 1
ATOM 768 C CA . MET A 1 100 ? 12.506 -2.812 2.904 1.00 93.38 100 MET A CA 1
ATOM 769 C C . MET A 1 100 ? 12.417 -2.027 4.219 1.00 93.38 100 MET A C 1
ATOM 771 O O . MET A 1 100 ? 11.579 -2.342 5.062 1.00 93.38 100 MET A O 1
ATOM 775 N N . ALA A 1 101 ? 13.174 -0.934 4.353 1.00 94.62 101 ALA A N 1
ATOM 776 C CA . ALA A 1 101 ? 13.049 -0.019 5.489 1.00 94.62 101 ALA A CA 1
ATOM 777 C C . ALA A 1 101 ? 11.634 0.584 5.579 1.00 94.62 101 ALA A C 1
ATOM 779 O O . ALA A 1 101 ? 11.056 0.712 6.663 1.00 94.62 101 ALA A O 1
ATOM 780 N N . TYR A 1 102 ? 11.029 0.917 4.434 1.00 95.62 102 TYR A N 1
ATOM 781 C CA . TYR A 1 102 ? 9.657 1.413 4.405 1.00 95.62 102 TYR A CA 1
ATOM 782 C C . TYR A 1 102 ? 8.629 0.337 4.780 1.00 95.62 102 TYR A C 1
ATOM 784 O O . TYR A 1 102 ? 7.657 0.655 5.465 1.00 95.62 102 TYR A O 1
ATOM 792 N N . ALA A 1 103 ? 8.828 -0.916 4.362 1.00 92.94 103 ALA A N 1
ATOM 793 C CA . ALA A 1 103 ? 7.983 -2.052 4.729 1.00 92.94 103 ALA A CA 1
ATOM 794 C C . ALA A 1 103 ? 7.944 -2.240 6.250 1.00 92.94 103 ALA A C 1
ATOM 796 O O . ALA A 1 103 ? 6.863 -2.362 6.829 1.00 92.94 103 ALA A O 1
ATOM 797 N N . GLU A 1 104 ? 9.103 -2.147 6.905 1.00 91.81 104 GLU A N 1
ATOM 798 C CA . GLU A 1 104 ? 9.198 -2.168 8.363 1.00 91.81 104 GLU A CA 1
ATOM 799 C C . GLU A 1 104 ? 8.437 -0.990 8.989 1.00 91.81 104 GLU A C 1
ATOM 801 O O . GLU A 1 104 ? 7.568 -1.182 9.841 1.00 91.81 104 GLU A O 1
ATOM 806 N N . CYS A 1 105 ? 8.683 0.235 8.509 1.00 93.88 105 CYS A N 1
ATOM 807 C CA . CYS A 1 105 ? 7.970 1.424 8.982 1.00 93.88 105 CYS A CA 1
ATOM 808 C C . CYS A 1 105 ? 6.444 1.296 8.825 1.00 93.88 105 CYS A C 1
ATOM 810 O O . CYS A 1 105 ? 5.685 1.793 9.662 1.00 93.88 105 CYS A O 1
ATOM 812 N N . PHE A 1 106 ? 5.991 0.664 7.741 1.00 91.75 106 PHE A N 1
ATOM 813 C CA . PHE A 1 106 ? 4.583 0.440 7.442 1.00 91.75 106 PHE A CA 1
ATOM 814 C C . PHE A 1 106 ? 3.964 -0.598 8.383 1.00 91.75 106 PHE A C 1
ATOM 816 O O . PHE A 1 106 ? 2.909 -0.325 8.956 1.00 91.75 106 PHE A O 1
ATOM 823 N N . ALA A 1 107 ? 4.633 -1.735 8.595 1.00 88.31 107 ALA A N 1
ATOM 824 C CA . ALA A 1 107 ? 4.194 -2.778 9.522 1.00 88.31 107 ALA A CA 1
ATOM 825 C C . ALA A 1 107 ? 4.137 -2.272 10.976 1.00 88.31 107 ALA A C 1
ATOM 827 O O . ALA A 1 107 ? 3.225 -2.616 11.725 1.00 88.31 107 ALA A O 1
ATOM 828 N N . LEU A 1 108 ? 5.056 -1.376 11.352 1.00 86.19 108 LEU A N 1
ATOM 829 C CA . LEU A 1 108 ? 5.063 -0.687 12.647 1.00 86.19 108 LEU A CA 1
ATOM 830 C C . LEU A 1 108 ? 4.098 0.515 12.715 1.00 86.19 108 LEU A C 1
ATOM 832 O O . LEU A 1 108 ? 3.994 1.168 13.753 1.00 86.19 108 LEU A O 1
ATOM 836 N N . MET A 1 109 ? 3.385 0.817 11.624 1.00 87.19 109 MET A N 1
ATOM 837 C CA . MET A 1 109 ? 2.452 1.942 11.473 1.00 87.19 109 MET A CA 1
ATOM 838 C C . MET A 1 109 ? 3.013 3.302 11.894 1.00 87.19 109 MET A C 1
ATOM 840 O O . MET A 1 109 ? 2.314 4.132 12.495 1.00 87.19 109 MET A O 1
ATOM 844 N N . LEU A 1 110 ? 4.270 3.559 11.555 1.00 90.56 110 LEU A N 1
ATOM 845 C CA . LEU A 1 110 ? 4.899 4.816 11.916 1.00 90.56 110 LEU A CA 1
ATOM 846 C C . LEU A 1 110 ? 4.203 6.005 11.217 1.00 90.56 110 LEU A C 1
ATOM 848 O O . LEU A 1 110 ? 3.662 5.882 10.100 1.00 90.56 110 LEU A O 1
ATOM 852 N N . PRO A 1 111 ? 4.179 7.188 11.862 1.00 91.62 111 PRO A N 1
ATOM 853 C CA . PRO A 1 111 ? 3.752 8.421 11.223 1.00 91.62 111 PRO A CA 1
ATOM 854 C C . PRO A 1 111 ? 4.563 8.688 9.957 1.00 91.62 111 PRO A C 1
ATOM 856 O O . PRO A 1 111 ? 5.763 8.444 9.899 1.00 91.62 111 PRO A O 1
ATOM 859 N N . LEU A 1 112 ? 3.926 9.273 8.944 1.00 93.62 112 LEU A N 1
ATOM 860 C CA . LEU A 1 112 ? 4.551 9.450 7.630 1.00 93.62 112 LEU A CA 1
ATOM 861 C C . LEU A 1 112 ? 5.847 10.279 7.662 1.00 93.62 112 LEU A C 1
ATOM 863 O O . LEU A 1 112 ? 6.744 10.042 6.860 1.00 93.62 112 LEU A O 1
ATOM 867 N N . ARG A 1 113 ? 5.944 11.237 8.594 1.00 96.25 113 ARG A N 1
ATOM 868 C CA . ARG A 1 113 ? 7.160 12.035 8.817 1.00 96.25 113 ARG A CA 1
ATOM 869 C C . ARG A 1 113 ? 8.308 11.188 9.361 1.00 96.25 113 ARG A C 1
ATOM 871 O O . ARG A 1 113 ? 9.441 11.377 8.944 1.00 96.25 113 ARG A O 1
ATOM 878 N N . GLU A 1 114 ? 8.004 10.234 10.233 1.00 96.00 114 GLU A N 1
ATOM 879 C CA . GLU A 1 114 ? 8.994 9.297 10.757 1.00 96.00 114 GLU A CA 1
ATOM 880 C C . GLU A 1 114 ? 9.425 8.298 9.679 1.00 96.00 114 GLU A C 1
ATOM 882 O O . GLU A 1 114 ? 10.619 8.075 9.508 1.00 96.00 114 GLU A O 1
ATOM 887 N N . CYS A 1 115 ? 8.483 7.785 8.872 1.00 96.81 115 CYS A N 1
ATOM 888 C CA . CYS A 1 115 ? 8.822 6.964 7.704 1.00 96.81 115 CYS A CA 1
ATOM 889 C C . CYS A 1 115 ? 9.785 7.707 6.763 1.00 96.81 115 CYS A C 1
ATOM 891 O O . CYS A 1 115 ? 10.760 7.129 6.300 1.00 96.81 115 CYS A O 1
ATOM 893 N N . ALA A 1 116 ? 9.512 8.988 6.488 1.00 97.50 116 ALA A N 1
ATOM 894 C CA . ALA A 1 116 ? 10.347 9.829 5.634 1.00 97.50 116 ALA A CA 1
ATOM 895 C C . ALA A 1 116 ? 11.775 9.970 6.188 1.00 97.50 116 ALA A C 1
ATOM 897 O O . ALA A 1 116 ? 12.730 9.750 5.448 1.00 97.50 116 ALA A O 1
ATOM 898 N N . GLY A 1 117 ? 11.906 10.252 7.491 1.00 97.56 117 GLY A N 1
ATOM 899 C CA . GLY A 1 117 ? 13.199 10.337 8.172 1.00 97.56 117 GLY A CA 1
ATOM 900 C C . GLY A 1 117 ? 13.981 9.023 8.128 1.00 97.56 117 GLY A C 1
ATOM 901 O O . GLY A 1 117 ? 15.111 9.008 7.656 1.00 97.56 117 GLY A O 1
ATOM 902 N N . ARG A 1 118 ? 13.359 7.905 8.531 1.00 96.38 118 ARG A N 1
ATOM 903 C CA . ARG A 1 118 ? 14.013 6.581 8.546 1.00 96.38 118 ARG A CA 1
ATOM 904 C C . ARG A 1 118 ? 14.423 6.090 7.157 1.00 96.38 118 ARG A C 1
ATOM 906 O O . ARG A 1 118 ? 15.425 5.405 7.026 1.00 96.38 118 ARG A O 1
ATOM 913 N N . CYS A 1 119 ? 13.653 6.434 6.126 1.00 96.31 119 CYS A N 1
ATOM 914 C CA . CYS A 1 119 ? 13.941 6.032 4.748 1.00 96.31 119 CYS A CA 1
ATOM 915 C C . CYS A 1 119 ? 14.852 7.020 4.000 1.00 96.31 119 CYS A C 1
ATOM 917 O O . CYS A 1 119 ? 15.170 6.764 2.842 1.00 96.31 119 CYS A O 1
ATOM 919 N N . GLY A 1 120 ? 15.220 8.161 4.600 1.00 96.81 120 GLY A N 1
ATOM 920 C CA . GLY A 1 120 ? 16.031 9.188 3.937 1.00 96.81 120 GLY A CA 1
ATOM 921 C C . GLY A 1 120 ? 15.348 9.837 2.726 1.00 96.81 120 GLY A C 1
ATOM 922 O O . GLY A 1 120 ? 16.013 10.217 1.765 1.00 96.81 120 GLY A O 1
ATOM 923 N N . VAL A 1 121 ? 14.015 9.947 2.729 1.00 96.75 121 VAL A N 1
ATOM 924 C CA . VAL A 1 121 ? 13.237 10.497 1.604 1.00 96.75 121 VAL A CA 1
ATOM 925 C C . VAL A 1 121 ? 12.398 11.697 2.027 1.00 96.75 121 VAL A C 1
ATOM 927 O O . VAL A 1 121 ? 12.032 11.853 3.188 1.00 96.75 121 VAL A O 1
ATOM 930 N N . CYS A 1 122 ? 12.006 12.542 1.072 1.00 97.06 122 CYS A N 1
ATOM 931 C CA . CYS A 1 122 ? 11.086 13.635 1.373 1.00 97.06 122 CYS A CA 1
ATOM 932 C C . CYS A 1 122 ? 9.667 13.117 1.689 1.00 97.06 122 CYS A C 1
ATOM 934 O O . CYS A 1 122 ? 9.248 12.042 1.246 1.00 97.06 122 CYS A O 1
ATOM 936 N N . LEU A 1 123 ? 8.877 13.922 2.408 1.00 96.81 123 LEU A N 1
ATOM 937 C CA . LEU A 1 123 ? 7.524 13.548 2.841 1.00 96.81 123 LEU A CA 1
ATOM 938 C C . LEU A 1 123 ? 6.601 13.152 1.673 1.00 96.81 123 LEU A C 1
ATOM 940 O O . LEU A 1 123 ? 5.802 12.224 1.796 1.00 96.81 123 LEU A O 1
ATOM 944 N N . LYS A 1 124 ? 6.726 13.830 0.525 1.00 95.62 124 LYS A N 1
ATOM 945 C CA . LYS A 1 124 ? 5.965 13.522 -0.698 1.00 95.62 124 LYS A CA 1
ATOM 946 C C . LYS A 1 124 ? 6.304 12.131 -1.240 1.00 95.62 124 LYS A C 1
ATOM 948 O O . LYS A 1 124 ? 5.409 11.389 -1.653 1.00 95.62 124 LYS A O 1
ATOM 953 N N . THR A 1 125 ? 7.582 11.763 -1.215 1.00 95.50 125 THR A N 1
ATOM 954 C CA . THR A 1 125 ? 8.043 10.433 -1.617 1.00 95.50 125 THR A CA 1
ATOM 955 C C . THR A 1 125 ? 7.522 9.378 -0.650 1.00 95.50 125 THR A C 1
ATOM 957 O O . THR A 1 125 ? 6.888 8.432 -1.103 1.00 95.50 125 THR A O 1
ATOM 960 N N . ALA A 1 126 ? 7.646 9.587 0.665 1.00 96.62 126 ALA A N 1
ATOM 961 C CA . ALA A 1 126 ? 7.094 8.673 1.669 1.00 96.62 126 ALA A CA 1
ATOM 962 C C . ALA A 1 126 ? 5.573 8.472 1.521 1.00 96.62 126 ALA A C 1
ATOM 964 O O . ALA A 1 126 ? 5.075 7.358 1.687 1.00 96.62 126 ALA A O 1
ATOM 965 N N . TRP A 1 127 ? 4.820 9.527 1.185 1.00 94.88 127 TRP A N 1
ATOM 966 C CA . TRP A 1 127 ? 3.387 9.427 0.879 1.00 94.88 127 TRP A CA 1
ATOM 967 C C . TRP A 1 127 ? 3.124 8.536 -0.338 1.00 94.88 127 TRP A C 1
ATOM 969 O O . TRP A 1 127 ? 2.279 7.645 -0.288 1.00 94.88 127 TRP A O 1
ATOM 979 N N . THR A 1 128 ? 3.885 8.742 -1.413 1.00 94.38 128 THR A N 1
ATOM 980 C CA . THR A 1 128 ? 3.783 7.950 -2.648 1.00 94.38 128 THR A CA 1
ATOM 981 C C . THR A 1 128 ? 4.159 6.486 -2.405 1.00 94.38 128 THR A C 1
ATOM 983 O O . THR A 1 128 ? 3.487 5.589 -2.914 1.00 94.38 128 THR A O 1
ATOM 986 N N . MET A 1 129 ? 5.187 6.236 -1.587 1.00 95.31 129 MET A N 1
ATOM 987 C CA . MET A 1 129 ? 5.590 4.891 -1.173 1.00 95.31 129 MET A CA 1
ATOM 988 C C . MET A 1 129 ? 4.461 4.165 -0.442 1.00 95.31 129 MET A C 1
ATOM 990 O O . MET A 1 129 ? 4.187 3.011 -0.761 1.00 95.31 129 MET A O 1
ATOM 994 N N . ARG A 1 130 ? 3.736 4.859 0.451 1.00 95.62 130 ARG A N 1
ATOM 995 C CA . ARG A 1 130 ? 2.577 4.290 1.159 1.00 95.62 130 ARG A CA 1
ATOM 996 C C . ARG A 1 130 ? 1.527 3.756 0.197 1.00 95.62 130 ARG A C 1
ATOM 998 O O . ARG A 1 130 ? 1.069 2.632 0.352 1.00 95.62 130 ARG A O 1
ATOM 1005 N N . HIS A 1 131 ? 1.143 4.571 -0.782 1.00 92.69 131 HIS A N 1
ATOM 1006 C CA . HIS A 1 131 ? 0.103 4.208 -1.745 1.00 92.69 131 HIS A CA 1
ATOM 1007 C C . HIS A 1 131 ? 0.524 3.042 -2.623 1.00 92.69 131 HIS A C 1
ATOM 1009 O O . HIS A 1 131 ? -0.246 2.107 -2.801 1.00 92.69 131 HIS A O 1
ATOM 1015 N N . ARG A 1 132 ? 1.766 3.054 -3.113 1.00 93.06 132 ARG A N 1
ATOM 1016 C CA . ARG A 1 132 ? 2.307 1.930 -3.882 1.00 93.06 132 ARG A CA 1
ATOM 1017 C C . ARG A 1 132 ? 2.330 0.643 -3.059 1.00 93.06 132 ARG A C 1
ATOM 1019 O O . ARG A 1 132 ? 1.918 -0.389 -3.566 1.00 93.06 132 ARG A O 1
ATOM 1026 N N . LEU A 1 133 ? 2.743 0.698 -1.794 1.00 92.69 133 LEU A N 1
ATOM 1027 C CA . LEU A 1 133 ? 2.735 -0.481 -0.928 1.00 92.69 133 LEU A CA 1
ATOM 1028 C C . LEU A 1 133 ? 1.313 -1.008 -0.681 1.00 92.69 133 LEU A C 1
ATOM 1030 O O . LEU A 1 133 ? 1.100 -2.212 -0.741 1.00 92.69 133 LEU A O 1
ATOM 1034 N N . ILE A 1 134 ? 0.328 -0.127 -0.478 1.00 91.44 134 ILE A N 1
ATOM 1035 C CA . ILE A 1 134 ? -1.086 -0.522 -0.350 1.00 91.44 134 ILE A CA 1
ATOM 1036 C C . ILE A 1 134 ? -1.588 -1.206 -1.629 1.00 91.44 134 ILE A C 1
ATOM 1038 O O . ILE A 1 134 ? -2.262 -2.232 -1.543 1.00 91.44 134 ILE A O 1
ATOM 1042 N N . GLU A 1 135 ? -1.242 -0.686 -2.809 1.00 89.81 135 GLU A N 1
ATOM 1043 C CA . GLU A 1 135 ? -1.595 -1.334 -4.079 1.00 89.81 135 GLU A CA 1
ATOM 1044 C C . GLU A 1 135 ? -0.881 -2.681 -4.263 1.00 89.81 135 GLU A C 1
ATOM 1046 O O . GLU A 1 135 ? -1.498 -3.617 -4.764 1.00 89.81 135 GLU A O 1
ATOM 1051 N N . CYS A 1 136 ? 0.369 -2.826 -3.802 1.00 88.81 136 CYS A N 1
ATOM 1052 C CA . CYS A 1 136 ? 1.040 -4.130 -3.768 1.00 88.81 136 CYS A CA 1
ATOM 1053 C C . CYS A 1 136 ? 0.268 -5.094 -2.865 1.00 88.81 136 CYS A C 1
ATOM 1055 O O . CYS A 1 136 ? -0.148 -6.153 -3.316 1.00 88.81 136 CYS A O 1
ATOM 1057 N N . LEU A 1 137 ? -0.008 -4.707 -1.617 1.00 87.81 137 LEU A N 1
ATOM 1058 C CA . LEU A 1 137 ? -0.747 -5.551 -0.677 1.00 87.81 137 LEU A CA 1
ATOM 1059 C C . LEU A 1 137 ? -2.087 -5.998 -1.258 1.00 87.81 137 LEU A C 1
ATOM 1061 O O . LEU A 1 137 ? -2.445 -7.160 -1.129 1.00 87.81 137 LEU A O 1
ATOM 1065 N N . LYS A 1 138 ? -2.797 -5.110 -1.956 1.00 84.94 138 LYS A N 1
ATOM 1066 C CA . LYS A 1 138 ? -4.042 -5.444 -2.650 1.00 84.94 138 LYS A CA 1
ATOM 1067 C C . LYS A 1 138 ? -3.840 -6.430 -3.807 1.00 84.94 138 LYS A C 1
ATOM 1069 O O . LYS A 1 138 ? -4.671 -7.314 -3.966 1.00 84.94 138 LYS A O 1
ATOM 1074 N N . ALA A 1 139 ? -2.787 -6.271 -4.608 1.00 83.00 139 ALA A N 1
ATOM 1075 C CA . ALA A 1 139 ? -2.496 -7.139 -5.750 1.00 83.00 139 ALA A CA 1
ATOM 1076 C C . ALA A 1 139 ? -2.046 -8.551 -5.336 1.00 83.00 139 ALA A C 1
ATOM 1078 O O . ALA A 1 139 ? -2.405 -9.516 -6.001 1.00 83.00 139 ALA A O 1
ATOM 1079 N N . TYR A 1 140 ? -1.294 -8.666 -4.238 1.00 83.12 140 TYR A N 1
ATOM 1080 C CA . TYR A 1 140 ? -0.808 -9.944 -3.702 1.00 83.12 140 TYR A CA 1
ATOM 1081 C C . TYR A 1 140 ? -1.742 -10.550 -2.639 1.00 83.12 140 TYR A C 1
ATOM 1083 O O . TYR A 1 140 ? -1.493 -11.655 -2.161 1.00 83.12 140 TYR A O 1
ATOM 1091 N N . SER A 1 141 ? -2.822 -9.857 -2.257 1.00 81.38 141 SER A N 1
ATOM 1092 C CA . SER A 1 141 ? -3.844 -10.437 -1.384 1.00 81.38 141 SER A CA 1
ATOM 1093 C C . SER A 1 141 ? -4.644 -11.484 -2.159 1.00 81.38 141 SER A C 1
ATOM 1095 O O . SER A 1 141 ? -5.147 -11.175 -3.241 1.00 81.38 141 SER A O 1
ATOM 1097 N N . PRO A 1 142 ? -4.808 -12.704 -1.625 1.00 78.62 142 PRO A N 1
ATOM 1098 C CA . PRO A 1 142 ? -5.598 -13.728 -2.287 1.00 78.62 142 PRO A CA 1
ATOM 1099 C C . PRO A 1 142 ? -7.070 -13.317 -2.362 1.00 78.62 142 PRO A C 1
ATOM 1101 O O . PRO A 1 142 ? -7.592 -12.635 -1.476 1.00 78.62 142 PRO A O 1
ATOM 1104 N N . ASP A 1 143 ? -7.763 -13.807 -3.389 1.00 80.69 143 ASP A N 1
ATOM 1105 C CA . ASP A 1 143 ? -9.214 -13.692 -3.456 1.00 80.69 143 ASP A CA 1
ATOM 1106 C C . ASP A 1 143 ? -9.856 -14.333 -2.221 1.00 80.69 143 ASP A C 1
ATOM 1108 O O . ASP A 1 143 ? -9.555 -15.470 -1.840 1.00 80.69 143 ASP A O 1
ATOM 1112 N N . PHE A 1 144 ? -10.801 -13.616 -1.620 1.00 83.06 144 PHE A N 1
ATOM 1113 C CA . PHE A 1 144 ? -11.609 -14.160 -0.542 1.00 83.06 144 PHE A CA 1
ATOM 1114 C C . PHE A 1 144 ? -12.659 -15.114 -1.114 1.00 83.06 144 PHE A C 1
ATOM 1116 O O . PHE A 1 144 ? -13.568 -14.693 -1.835 1.00 83.06 144 PHE A O 1
ATOM 1123 N N . ARG A 1 145 ? -12.538 -16.402 -0.789 1.00 82.38 145 ARG A N 1
ATOM 1124 C CA . ARG A 1 145 ? -13.479 -17.452 -1.187 1.00 82.38 145 ARG A CA 1
ATOM 1125 C C . ARG A 1 145 ? -13.766 -18.346 0.009 1.00 82.38 145 ARG A C 1
ATOM 1127 O O . ARG A 1 145 ? -12.851 -18.686 0.752 1.00 82.38 145 ARG A O 1
ATOM 1134 N N . VAL A 1 146 ? -15.028 -18.729 0.156 1.00 84.00 146 VAL A N 1
ATOM 1135 C CA . VAL A 1 146 ? -15.483 -19.695 1.159 1.00 84.00 146 VAL A CA 1
ATOM 1136 C C . VAL A 1 146 ? -15.868 -20.961 0.408 1.00 84.00 146 VAL A C 1
ATOM 1138 O O . VAL A 1 146 ? -16.688 -20.909 -0.509 1.00 84.00 146 VAL A O 1
ATOM 1141 N N . GLY A 1 147 ? -15.212 -22.073 0.739 1.00 82.00 147 GLY A N 1
ATOM 1142 C CA . GLY A 1 147 ? -15.471 -23.367 0.113 1.00 82.00 147 GLY A CA 1
ATOM 1143 C C . GLY A 1 147 ? -16.857 -23.913 0.460 1.00 82.00 147 GLY A C 1
ATOM 1144 O O . GLY A 1 147 ? -17.541 -23.422 1.360 1.00 82.00 147 GLY A O 1
ATOM 1145 N N . ARG A 1 148 ? -17.283 -24.966 -0.243 1.00 83.62 148 ARG A N 1
ATOM 1146 C CA . ARG A 1 148 ? -18.539 -25.656 0.071 1.00 83.62 148 ARG A CA 1
ATOM 1147 C C . ARG A 1 148 ? -18.463 -26.238 1.485 1.00 83.62 148 ARG A C 1
ATOM 1149 O O . ARG A 1 148 ? -17.522 -26.954 1.798 1.00 83.62 148 ARG A O 1
ATOM 1156 N N . GLY A 1 149 ? -19.452 -25.926 2.321 1.00 85.31 149 GLY A N 1
ATOM 1157 C CA . GLY A 1 149 ? -19.464 -26.329 3.733 1.00 85.31 149 GLY A CA 1
ATOM 1158 C C . GLY A 1 149 ? -18.578 -25.475 4.647 1.00 85.31 149 GLY A C 1
ATOM 1159 O O . GLY A 1 149 ? -18.605 -25.686 5.855 1.00 85.31 149 GLY A O 1
ATOM 1160 N N . GLY A 1 150 ? -17.846 -24.502 4.096 1.00 85.56 150 GLY A N 1
ATOM 1161 C CA . GLY A 1 150 ? -17.040 -23.575 4.876 1.00 85.56 150 GLY A CA 1
ATOM 1162 C C . GLY A 1 150 ? -17.867 -22.452 5.502 1.00 85.56 150 GLY A C 1
ATOM 1163 O O . GLY A 1 150 ? -18.934 -22.076 5.003 1.00 85.56 150 GLY A O 1
ATOM 1164 N N . ALA A 1 151 ? -17.357 -21.898 6.595 1.00 88.88 151 ALA A N 1
ATOM 1165 C CA . ALA A 1 151 ? -17.946 -20.763 7.291 1.00 88.88 151 ALA A CA 1
ATOM 1166 C C . ALA A 1 151 ? -17.036 -19.532 7.208 1.00 88.88 151 ALA A C 1
ATOM 1168 O O . ALA A 1 151 ? -15.808 -19.622 7.175 1.00 88.88 151 ALA A O 1
ATOM 1169 N N . CYS A 1 152 ? -17.653 -18.353 7.215 1.00 91.94 152 CYS A N 1
ATOM 1170 C CA . CYS A 1 152 ? -16.937 -17.103 7.402 1.00 91.94 152 CYS A CA 1
ATOM 1171 C C . CYS A 1 152 ? -17.675 -16.175 8.357 1.00 91.94 152 CYS A C 1
ATOM 1173 O O . CYS A 1 152 ? -18.907 -16.111 8.365 1.00 91.94 152 CYS A O 1
ATOM 1175 N N . GLU A 1 153 ? -16.903 -15.398 9.101 1.00 91.12 153 GLU A N 1
ATOM 1176 C CA . GLU A 1 153 ? -17.397 -14.274 9.877 1.00 91.12 153 GLU A CA 1
ATOM 1177 C C . GLU A 1 153 ? -17.182 -12.995 9.084 1.00 91.12 153 GLU A C 1
ATOM 1179 O O . GLU A 1 153 ? -16.107 -12.768 8.530 1.00 91.12 153 GLU A O 1
ATOM 1184 N N . LEU A 1 154 ? -18.223 -12.170 9.006 1.00 90.50 154 LEU A N 1
ATOM 1185 C CA . LEU A 1 154 ? -18.209 -10.903 8.291 1.00 90.50 154 LEU A CA 1
ATOM 1186 C C . LEU A 1 154 ? -18.650 -9.812 9.260 1.00 90.50 154 LEU A C 1
ATOM 1188 O O . LEU A 1 154 ? -19.721 -9.906 9.858 1.00 90.50 154 LEU A O 1
ATOM 1192 N N . ASP A 1 155 ? -17.842 -8.768 9.378 1.00 89.06 155 ASP A N 1
ATOM 1193 C CA . ASP A 1 155 ? -18.161 -7.573 10.148 1.00 89.06 155 ASP A CA 1
ATOM 1194 C C . ASP A 1 155 ? -18.050 -6.325 9.265 1.00 89.06 155 ASP A C 1
ATOM 1196 O O . ASP A 1 155 ? -17.452 -6.329 8.187 1.00 89.06 155 ASP A O 1
ATOM 1200 N N . GLN A 1 156 ? -18.681 -5.242 9.700 1.00 84.69 156 GLN A N 1
ATOM 1201 C CA . GLN A 1 156 ? -18.724 -3.981 8.980 1.00 84.69 156 GLN A CA 1
ATOM 1202 C C . GLN A 1 156 ? -18.366 -2.822 9.905 1.00 84.69 156 GLN A C 1
ATOM 1204 O O . GLN A 1 156 ? -19.052 -2.518 10.881 1.00 84.69 156 GLN A O 1
ATOM 1209 N N . THR A 1 157 ? -17.322 -2.093 9.533 1.00 85.19 157 THR A N 1
ATOM 1210 C CA . THR A 1 157 ? -16.92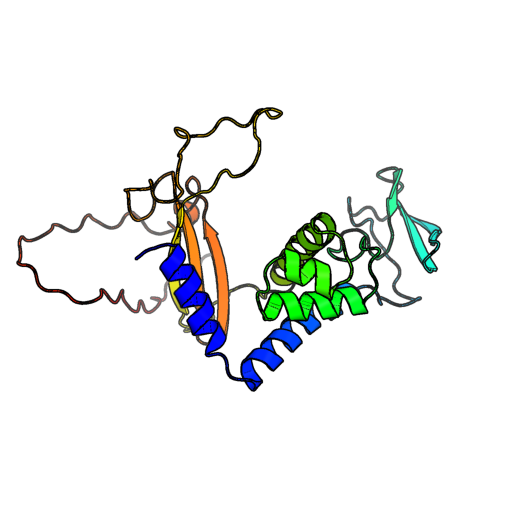2 -0.859 10.204 1.00 85.19 157 THR A CA 1
ATOM 1211 C C . THR A 1 157 ? -17.281 0.342 9.340 1.00 85.19 157 THR A C 1
ATOM 1213 O O . THR A 1 157 ? -16.899 0.433 8.176 1.00 85.19 157 THR A O 1
ATOM 1216 N N . TYR A 1 158 ? -18.000 1.306 9.912 1.00 83.19 158 TYR A N 1
ATOM 1217 C CA . TYR A 1 158 ? -18.406 2.520 9.205 1.00 83.19 158 TYR A CA 1
ATOM 1218 C C . TYR A 1 158 ? -17.445 3.668 9.493 1.00 83.19 158 TYR A C 1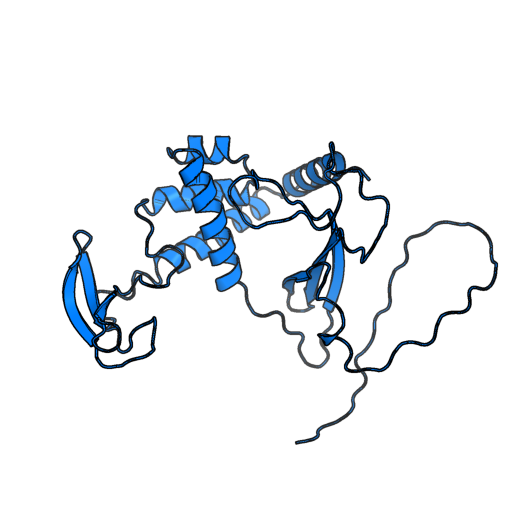
ATOM 1220 O O . TYR A 1 158 ? -17.334 4.129 10.631 1.00 83.19 158 TYR A O 1
ATOM 1228 N N . LEU A 1 159 ? -16.806 4.181 8.445 1.00 81.81 159 LEU A N 1
ATOM 1229 C CA . LEU A 1 159 ? -15.908 5.327 8.520 1.00 81.81 159 LEU A CA 1
ATOM 1230 C C . LEU A 1 159 ? -16.585 6.566 7.920 1.00 81.81 159 LEU A C 1
ATOM 1232 O O . LEU A 1 159 ? -17.125 6.483 6.820 1.00 81.81 159 LEU A O 1
ATOM 1236 N N . PRO A 1 160 ? -16.566 7.731 8.592 1.00 81.88 160 PRO A N 1
ATOM 1237 C CA . PRO A 1 160 ? -17.012 8.984 7.991 1.00 81.88 160 PRO A CA 1
ATOM 1238 C C . PRO A 1 160 ? -16.275 9.272 6.680 1.00 81.88 160 PRO A C 1
ATOM 1240 O O . PRO A 1 160 ? -15.045 9.335 6.654 1.00 81.88 160 PRO A O 1
ATOM 1243 N N . GLU A 1 161 ? -17.022 9.497 5.601 1.00 82.19 161 GLU A N 1
ATOM 1244 C CA . GLU A 1 161 ? -16.439 9.839 4.309 1.00 82.19 161 GLU A CA 1
ATOM 1245 C C . GLU A 1 161 ? -15.753 11.211 4.386 1.00 82.19 161 GLU A C 1
ATOM 1247 O O . GLU A 1 161 ? -16.349 12.243 4.747 1.00 82.19 161 GLU A O 1
ATOM 1252 N N . SER A 1 162 ? -14.457 11.206 4.075 1.00 80.31 162 SER A N 1
ATOM 1253 C CA . SER A 1 162 ? -13.576 12.355 4.224 1.00 80.31 162 SER A CA 1
ATOM 1254 C C . SER A 1 162 ? -13.140 12.873 2.861 1.00 80.31 162 SER A C 1
ATOM 1256 O O . SER A 1 162 ? -12.388 12.219 2.151 1.00 80.31 162 SER A O 1
ATOM 1258 N N . PHE A 1 163 ? -13.565 14.089 2.528 1.00 81.81 163 PHE A N 1
ATOM 1259 C CA . PHE A 1 163 ? -13.159 14.803 1.316 1.00 81.81 163 PHE A CA 1
ATOM 1260 C C . PHE A 1 163 ? -12.008 15.769 1.622 1.00 81.81 163 PHE A C 1
ATOM 1262 O O . PHE A 1 163 ? -12.088 16.957 1.320 1.00 81.81 163 PHE A O 1
ATOM 1269 N N . LYS A 1 164 ? -10.965 15.286 2.308 1.00 76.88 164 LYS A N 1
ATOM 1270 C CA . LYS A 1 164 ? -9.775 16.098 2.608 1.00 76.88 164 LYS A CA 1
ATOM 1271 C C . LYS A 1 164 ? -9.051 16.477 1.315 1.00 76.88 164 LYS A C 1
ATOM 1273 O O . LYS A 1 164 ? -9.015 15.691 0.375 1.00 76.88 164 LYS A O 1
ATOM 1278 N N . GLY A 1 165 ? -8.437 17.654 1.317 1.00 75.94 165 GLY A N 1
ATOM 1279 C CA . GLY A 1 165 ? -7.715 18.199 0.171 1.00 75.94 165 GLY A CA 1
ATOM 1280 C C . GLY A 1 165 ? -8.256 19.563 -0.237 1.00 75.94 165 GLY A C 1
ATOM 1281 O O . GLY A 1 165 ? -9.331 19.973 0.200 1.00 75.94 165 GLY A O 1
ATOM 1282 N N . ASN A 1 166 ? -7.479 20.270 -1.052 1.00 80.19 166 ASN A N 1
ATOM 1283 C CA . ASN A 1 166 ? -7.934 21.501 -1.672 1.00 80.19 166 ASN A CA 1
ATOM 1284 C C . ASN A 1 166 ? -8.681 21.163 -2.970 1.00 80.19 166 ASN A C 1
ATOM 1286 O O . ASN A 1 166 ? -8.070 20.667 -3.915 1.00 80.19 166 ASN A O 1
ATOM 1290 N N . HIS A 1 167 ? -9.982 21.448 -3.003 1.00 83.12 167 HIS A N 1
ATOM 1291 C CA . HIS A 1 167 ? -10.843 21.216 -4.168 1.00 83.12 167 HIS A CA 1
ATOM 1292 C C . HIS A 1 167 ? -11.077 22.482 -5.003 1.00 83.12 167 HIS A C 1
ATOM 1294 O O . HIS A 1 167 ? -11.850 22.441 -5.950 1.00 83.12 167 HIS A O 1
ATOM 1300 N N . SER A 1 168 ? -10.404 23.601 -4.696 1.00 81.56 168 SER A N 1
ATOM 1301 C CA . SER A 1 168 ? -10.642 24.890 -5.364 1.00 81.56 168 SER A CA 1
ATOM 1302 C C . SER A 1 168 ? -10.256 24.915 -6.845 1.00 81.56 168 SER A C 1
ATOM 1304 O O . SER A 1 168 ? -10.772 25.732 -7.596 1.00 81.56 168 SER A O 1
ATOM 1306 N N . LYS A 1 169 ? -9.342 24.034 -7.268 1.00 83.75 169 LYS A N 1
ATOM 1307 C CA . LYS A 1 169 ? -8.833 23.954 -8.648 1.00 83.75 169 LYS A CA 1
ATOM 1308 C C . LYS A 1 169 ? -9.465 22.821 -9.468 1.00 83.75 169 LYS A C 1
ATOM 1310 O O . LYS A 1 169 ? -8.943 22.482 -10.525 1.00 83.75 169 LYS A O 1
ATOM 1315 N N . GLY A 1 170 ? -10.525 22.185 -8.968 1.00 83.19 170 GLY A N 1
ATOM 1316 C CA . GLY A 1 170 ? -11.166 21.042 -9.622 1.00 83.19 170 GLY A CA 1
ATOM 1317 C C . GLY A 1 170 ? -12.670 21.228 -9.797 1.00 83.19 170 GLY A C 1
ATOM 1318 O O . GLY A 1 170 ? -13.284 22.066 -9.151 1.00 83.19 170 GLY A O 1
ATOM 1319 N N . SER A 1 171 ? -13.280 20.381 -10.627 1.00 86.19 171 SER A N 1
ATOM 1320 C CA . SER A 1 171 ? -14.740 20.306 -10.806 1.00 86.19 171 SER A CA 1
ATOM 1321 C C . SER A 1 171 ? -15.462 19.587 -9.657 1.00 86.19 171 SER A C 1
ATOM 1323 O O . SER A 1 171 ? -16.660 19.320 -9.731 1.00 86.19 171 SER A O 1
ATOM 1325 N N . PHE A 1 172 ? -14.740 19.222 -8.593 1.00 86.88 172 PHE A N 1
ATOM 1326 C CA . PHE A 1 172 ? -15.303 18.464 -7.487 1.00 86.88 172 PHE A CA 1
ATOM 1327 C C . PHE A 1 172 ? -16.160 19.360 -6.591 1.00 86.88 172 PHE A C 1
ATOM 1329 O O . PHE A 1 172 ? -15.653 20.199 -5.847 1.00 86.88 172 PHE A O 1
ATOM 1336 N N . THR A 1 173 ? -17.469 19.121 -6.600 1.00 85.00 173 THR A N 1
ATOM 1337 C CA . THR A 1 173 ? -18.397 19.719 -5.638 1.00 85.00 173 THR A CA 1
ATOM 1338 C C . THR A 1 173 ? -18.648 18.754 -4.486 1.00 85.00 173 THR A C 1
ATOM 1340 O O . THR A 1 173 ? -19.020 17.595 -4.684 1.00 85.00 173 THR A O 1
ATOM 1343 N N . LEU A 1 174 ? -18.477 19.241 -3.255 1.00 84.25 174 LEU A N 1
ATOM 1344 C CA . LEU A 1 174 ? -18.797 18.473 -2.056 1.00 84.25 174 LEU A CA 1
ATOM 1345 C C . LEU A 1 174 ? -20.278 18.043 -2.084 1.00 84.25 174 LEU A C 1
ATOM 1347 O O . LEU A 1 174 ? -21.158 18.899 -2.152 1.00 84.25 174 LEU A O 1
ATOM 1351 N N . PRO A 1 175 ? -20.596 16.744 -1.930 1.00 83.94 175 PRO A N 1
ATOM 1352 C CA . PRO A 1 175 ? -21.978 16.250 -1.971 1.00 83.94 175 PRO A CA 1
ATOM 1353 C C . PRO A 1 175 ? -22.792 16.585 -0.705 1.00 83.94 175 PRO A C 1
ATOM 1355 O O . PRO A 1 175 ? -23.889 16.064 -0.509 1.00 83.94 175 PRO A O 1
ATOM 1358 N N . ARG A 1 176 ? -22.223 17.395 0.194 1.00 83.12 176 ARG A N 1
ATOM 1359 C CA . ARG A 1 176 ? -22.770 17.824 1.485 1.00 83.12 176 ARG A CA 1
ATOM 1360 C C . ARG A 1 176 ? -22.104 19.134 1.908 1.00 83.12 176 ARG A C 1
ATOM 1362 O O . ARG A 1 176 ? -21.021 19.456 1.427 1.00 83.12 176 ARG A O 1
ATOM 1369 N N . LYS A 1 177 ? -22.677 19.839 2.888 1.00 82.38 177 LYS A N 1
ATOM 1370 C CA . LYS A 1 177 ? -22.033 21.025 3.478 1.00 82.38 177 LYS A CA 1
ATOM 1371 C C . LYS A 1 177 ? -20.659 20.682 4.082 1.00 82.38 177 LYS A C 1
ATOM 1373 O O . LYS A 1 177 ? -20.436 19.574 4.600 1.00 82.38 177 LYS A O 1
ATOM 1378 N N . ALA A 1 178 ? -19.734 21.640 3.991 1.00 82.06 178 ALA A N 1
ATOM 1379 C CA . ALA A 1 178 ? -18.415 21.543 4.603 1.00 82.06 178 ALA A CA 1
ATOM 1380 C C . ALA A 1 178 ? -18.543 21.410 6.127 1.00 82.06 178 ALA A C 1
ATOM 1382 O O . ALA A 1 178 ? -19.490 21.900 6.740 1.00 82.06 178 ALA A O 1
ATOM 1383 N N . ARG A 1 179 ? -17.591 20.704 6.734 1.00 77.56 179 ARG A N 1
ATOM 1384 C CA . ARG A 1 179 ? -17.571 20.447 8.175 1.00 77.56 179 ARG A CA 1
ATOM 1385 C C . ARG A 1 179 ? -16.300 21.003 8.759 1.00 77.56 179 ARG A C 1
ATOM 1387 O O . ARG A 1 179 ? -15.231 20.764 8.208 1.00 77.56 179 ARG A O 1
ATOM 1394 N N . HIS A 1 180 ? -16.418 21.623 9.922 1.00 71.44 180 HIS A N 1
ATOM 1395 C CA . HIS A 1 180 ? -15.254 22.088 10.664 1.00 71.44 180 HIS A CA 1
ATOM 1396 C C . HIS A 1 180 ? -14.497 20.926 11.339 1.00 71.44 180 HIS A C 1
ATOM 1398 O O . HIS A 1 180 ? -13.284 20.976 11.509 1.00 71.44 180 HIS A O 1
ATOM 1404 N N . ARG A 1 181 ? -15.199 19.842 11.721 1.00 68.06 181 ARG A N 1
ATOM 1405 C CA . ARG A 1 181 ? -14.609 18.658 12.381 1.00 68.06 181 ARG A CA 1
ATOM 1406 C C . ARG A 1 181 ? -15.168 17.350 11.816 1.00 68.06 181 ARG A C 1
ATOM 1408 O O . ARG A 1 181 ? -16.330 17.270 11.422 1.00 68.06 181 ARG A O 1
ATOM 1415 N N . GLY A 1 182 ? -14.359 16.286 11.842 1.00 63.19 182 GLY A N 1
ATOM 1416 C CA . GLY A 1 182 ? -14.728 14.963 11.309 1.00 63.19 182 GLY A CA 1
ATOM 1417 C C . GLY A 1 182 ? -15.913 14.277 12.010 1.00 63.19 182 GLY A C 1
ATOM 1418 O O . GLY A 1 182 ? -16.556 13.418 11.416 1.00 63.19 182 GLY A O 1
ATOM 1419 N N . LYS A 1 183 ? -16.247 14.694 13.240 1.00 64.44 183 LYS A N 1
ATOM 1420 C CA . LYS A 1 183 ? -17.242 14.059 14.129 1.00 64.44 183 LYS A CA 1
ATOM 1421 C C . LYS A 1 183 ? -18.681 14.579 13.943 1.00 64.44 183 LYS A C 1
ATOM 1423 O O . LYS A 1 183 ? -19.554 14.257 14.736 1.00 64.44 183 LYS A O 1
ATOM 1428 N N . GLN A 1 184 ? -18.953 15.382 12.909 1.00 69.50 184 GLN A N 1
ATOM 1429 C CA . GLN A 1 184 ? -20.301 15.923 12.660 1.00 69.50 184 GLN A CA 1
ATOM 1430 C C . GLN A 1 184 ? -21.253 14.938 11.947 1.00 69.50 184 GLN A C 1
ATOM 1432 O O . GLN A 1 184 ? -22.410 15.286 11.715 1.00 69.50 184 GLN A O 1
ATOM 1437 N N . VAL A 1 185 ? -20.819 13.710 11.619 1.00 73.75 185 VAL A N 1
ATOM 1438 C CA . VAL A 1 185 ? -21.756 12.657 11.181 1.00 73.75 185 VAL A CA 1
ATOM 1439 C C . VAL A 1 185 ? -22.588 12.217 12.382 1.00 73.75 185 VAL A C 1
ATOM 1441 O O . VAL A 1 185 ? -22.061 11.619 13.316 1.00 73.75 185 VAL A O 1
ATOM 1444 N N . ARG A 1 186 ? -23.894 12.494 12.356 1.00 70.81 186 ARG A N 1
ATOM 1445 C CA . ARG A 1 186 ? -24.817 12.103 13.438 1.00 70.81 186 ARG A CA 1
ATOM 1446 C C . ARG A 1 186 ? -25.522 10.771 13.188 1.00 70.81 186 ARG A C 1
ATOM 1448 O O . ARG A 1 186 ? -25.951 10.118 14.136 1.00 70.81 186 ARG A O 1
ATOM 1455 N N . ARG A 1 187 ? -25.664 10.364 11.924 1.00 71.88 187 ARG A N 1
ATOM 1456 C CA . ARG A 1 187 ? -26.350 9.118 11.553 1.00 71.88 187 ARG A CA 1
ATOM 1457 C C . ARG A 1 187 ? -25.392 7.931 11.672 1.00 71.88 187 ARG A C 1
ATOM 1459 O O . ARG A 1 187 ? -24.226 8.047 11.319 1.00 71.88 187 ARG A O 1
ATOM 1466 N N . ARG A 1 188 ? -25.887 6.806 12.194 1.00 66.25 188 ARG A N 1
ATOM 1467 C CA . ARG A 1 188 ? -25.168 5.520 12.225 1.00 66.25 188 ARG A CA 1
ATOM 1468 C C . ARG A 1 188 ? -25.566 4.671 11.008 1.00 66.25 188 ARG A C 1
ATOM 1470 O O . ARG A 1 188 ? -26.699 4.783 10.547 1.00 66.25 188 ARG A O 1
ATOM 1477 N N . GLY A 1 189 ? -24.675 3.787 10.556 1.00 68.25 189 GLY A N 1
ATOM 1478 C CA . GLY A 1 189 ? -24.943 2.805 9.494 1.00 68.25 189 GLY A CA 1
ATOM 1479 C C . GLY A 1 189 ? -24.749 3.342 8.071 1.00 68.25 189 GLY A C 1
ATOM 1480 O O . GLY A 1 189 ? -23.924 4.218 7.833 1.00 68.25 189 GLY A O 1
ATOM 1481 N N . LEU A 1 190 ? -25.498 2.802 7.105 1.00 67.12 190 LEU A N 1
ATOM 1482 C CA . LEU A 1 190 ? -25.434 3.182 5.686 1.00 67.12 190 LEU A CA 1
ATOM 1483 C C . LEU A 1 190 ? -26.063 4.564 5.456 1.00 67.12 190 LEU A C 1
ATOM 1485 O O . LEU A 1 190 ? -27.176 4.700 4.948 1.00 67.12 190 LEU A O 1
ATOM 1489 N N . SER A 1 191 ? -25.360 5.610 5.874 1.00 72.94 191 SER A N 1
ATOM 1490 C CA . SER A 1 191 ? -25.671 6.985 5.502 1.00 72.94 191 SER A CA 1
ATOM 1491 C C . SER A 1 191 ? -24.883 7.385 4.253 1.00 72.94 191 SER A C 1
ATOM 1493 O O . SER A 1 191 ? -23.810 6.850 3.981 1.00 72.94 191 SER A O 1
ATOM 1495 N N . ARG A 1 192 ? -25.370 8.392 3.515 1.00 75.06 192 ARG A N 1
ATOM 1496 C CA . ARG A 1 192 ? -24.666 8.973 2.350 1.00 75.06 192 ARG A CA 1
ATOM 1497 C C . ARG A 1 192 ? -23.320 9.632 2.699 1.00 75.06 192 ARG A C 1
ATOM 1499 O O . ARG A 1 192 ? -22.686 10.209 1.828 1.00 75.06 192 ARG A O 1
ATOM 1506 N N . GLU A 1 193 ? -22.929 9.607 3.969 1.00 78.88 193 GLU A N 1
ATOM 1507 C CA . GLU A 1 193 ? -21.758 10.289 4.515 1.00 78.88 193 GLU A CA 1
ATOM 1508 C C . GLU A 1 193 ? -20.777 9.315 5.184 1.00 78.88 193 GLU A C 1
ATOM 1510 O O . GLU A 1 193 ? -19.838 9.758 5.851 1.00 78.88 193 GLU A O 1
ATOM 1515 N N . GLN A 1 194 ? -21.014 8.005 5.063 1.00 82.31 194 GLN A N 1
ATOM 1516 C CA . GLN A 1 194 ? -20.184 6.953 5.640 1.00 82.31 194 GLN A CA 1
ATOM 1517 C C . GLN A 1 194 ? -19.784 5.939 4.570 1.00 82.31 194 GLN A C 1
ATOM 1519 O O . GLN A 1 194 ? -20.599 5.498 3.766 1.00 82.31 194 GLN A O 1
ATOM 1524 N N . ILE A 1 195 ? -18.517 5.547 4.605 1.00 84.31 195 ILE A N 1
ATOM 1525 C CA . ILE A 1 195 ? -17.971 4.421 3.860 1.00 84.31 195 ILE A CA 1
ATOM 1526 C C . ILE A 1 195 ? -18.120 3.192 4.752 1.00 84.31 195 ILE A C 1
ATOM 1528 O O . ILE A 1 195 ? -17.658 3.195 5.896 1.00 84.31 195 ILE A O 1
ATOM 1532 N N . CYS A 1 196 ? -18.764 2.149 4.238 1.00 85.69 196 CYS A N 1
ATOM 1533 C CA . CYS A 1 196 ? -18.810 0.861 4.913 1.00 85.69 196 CYS A CA 1
ATOM 1534 C C . CYS A 1 196 ? -17.556 0.078 4.525 1.00 85.69 196 CYS A C 1
ATOM 1536 O O . CYS A 1 196 ? -17.338 -0.195 3.351 1.00 85.69 196 CYS A O 1
ATOM 1538 N N . VAL A 1 197 ? -16.721 -0.275 5.492 1.00 87.56 197 VAL A N 1
ATOM 1539 C CA . VAL A 1 197 ? -15.584 -1.172 5.295 1.00 87.56 197 VAL A CA 1
ATOM 1540 C C . VAL A 1 197 ? -15.995 -2.536 5.816 1.00 87.56 197 VAL A C 1
ATOM 1542 O O . VAL A 1 197 ? -16.192 -2.711 7.014 1.00 87.56 197 VAL A O 1
ATOM 1545 N N . MET A 1 198 ? -16.167 -3.478 4.901 1.00 87.88 198 MET A N 1
ATOM 1546 C CA . MET A 1 198 ? -16.483 -4.858 5.219 1.00 87.88 198 MET A CA 1
ATOM 1547 C C . MET A 1 198 ? -15.184 -5.616 5.479 1.00 87.88 198 MET A C 1
ATOM 1549 O O . MET A 1 198 ? -14.267 -5.584 4.655 1.00 87.88 198 MET A O 1
ATOM 1553 N N . THR A 1 199 ? -15.118 -6.276 6.623 1.00 89.00 199 THR A N 1
ATOM 1554 C CA . THR A 1 199 ? -14.033 -7.166 7.024 1.00 89.00 199 THR A CA 1
ATOM 1555 C C . THR A 1 199 ? -14.568 -8.581 7.111 1.00 89.00 199 THR A C 1
ATOM 1557 O O . THR A 1 199 ? -15.695 -8.780 7.553 1.00 89.00 199 THR A O 1
ATOM 1560 N N . GLY A 1 200 ? -13.781 -9.565 6.701 1.00 87.94 200 GLY A N 1
ATOM 1561 C CA . GLY A 1 200 ? -14.186 -10.959 6.782 1.00 87.94 200 GLY A CA 1
ATOM 1562 C C . GLY A 1 200 ? -13.033 -11.882 7.109 1.00 87.94 200 GLY A C 1
ATOM 1563 O O . GLY A 1 200 ? -11.898 -11.597 6.730 1.00 87.94 200 GLY A O 1
ATOM 1564 N N . VAL A 1 201 ? -13.331 -12.978 7.796 1.00 89.25 201 VAL A N 1
ATOM 1565 C CA . VAL A 1 201 ? -12.390 -14.066 8.067 1.00 89.25 201 VAL A CA 1
ATOM 1566 C C . VAL A 1 201 ? -13.094 -15.384 7.770 1.00 89.25 201 VAL A C 1
ATOM 1568 O O . VAL A 1 201 ? -14.209 -15.606 8.240 1.00 89.25 201 VAL A O 1
ATOM 1571 N N . SER A 1 202 ? -12.484 -16.237 6.952 1.00 87.94 202 SER A N 1
ATOM 1572 C CA . SER A 1 202 ? -12.956 -17.608 6.734 1.00 87.94 202 SER A CA 1
ATOM 1573 C C . SER A 1 202 ? -12.323 -18.571 7.736 1.00 87.94 202 SER A C 1
ATOM 1575 O O . SER A 1 202 ? -11.242 -18.305 8.252 1.00 87.94 202 SER A O 1
ATOM 1577 N N . ASP A 1 203 ? -12.926 -19.742 7.899 1.00 85.00 203 ASP A N 1
ATOM 1578 C CA . ASP A 1 203 ? -12.311 -20.921 8.529 1.00 85.00 203 ASP A CA 1
ATOM 1579 C C . ASP A 1 203 ? -10.909 -21.271 7.991 1.00 85.00 203 ASP A C 1
ATOM 1581 O O . ASP A 1 203 ? -10.037 -21.684 8.744 1.00 85.00 203 ASP A O 1
ATOM 1585 N N . SER A 1 204 ? -10.667 -21.032 6.703 1.00 79.75 204 SER A N 1
ATOM 1586 C CA . SER A 1 204 ? -9.378 -21.244 6.031 1.00 79.75 204 SER A CA 1
ATOM 1587 C C . SER A 1 204 ? -8.381 -20.085 6.228 1.00 79.75 204 SER A C 1
ATOM 1589 O O . SER A 1 204 ? -7.507 -19.882 5.388 1.00 79.75 204 SER A O 1
ATOM 1591 N N . GLU A 1 205 ? -8.585 -19.253 7.257 1.00 73.25 205 GLU A N 1
ATOM 1592 C CA . GLU A 1 205 ? -7.800 -18.047 7.587 1.00 73.25 205 GLU A CA 1
ATOM 1593 C C . GLU A 1 205 ? -7.622 -17.043 6.430 1.00 73.25 205 GLU A C 1
ATOM 1595 O O . GLU A 1 205 ? -6.692 -16.237 6.405 1.00 73.25 205 GLU A O 1
ATOM 1600 N N . ARG A 1 206 ? -8.533 -17.035 5.448 1.00 78.44 206 ARG A N 1
ATOM 1601 C CA . ARG A 1 206 ? -8.539 -16.004 4.407 1.00 78.44 206 ARG A CA 1
ATOM 1602 C C . ARG A 1 206 ? -9.212 -14.754 4.936 1.00 78.44 206 ARG A C 1
ATOM 1604 O O . ARG A 1 206 ? -10.274 -14.818 5.555 1.00 78.44 206 ARG A O 1
ATOM 1611 N N . HIS A 1 207 ? -8.618 -13.608 4.632 1.00 82.44 207 HIS A N 1
ATOM 1612 C CA . HIS A 1 207 ? -9.111 -12.313 5.076 1.00 82.44 207 HIS A CA 1
ATOM 1613 C C . HIS A 1 207 ? -9.747 -11.537 3.921 1.00 82.44 207 HIS A C 1
ATOM 1615 O O . HIS A 1 207 ? -9.218 -11.491 2.813 1.00 82.44 207 HIS A O 1
ATOM 1621 N N . LEU A 1 208 ? -10.875 -10.888 4.196 1.00 81.38 208 LEU A N 1
ATOM 1622 C CA . LEU A 1 208 ? -11.518 -9.926 3.310 1.00 81.38 208 LEU A CA 1
ATOM 1623 C C . LEU A 1 208 ? -11.390 -8.532 3.916 1.00 81.38 208 LEU A C 1
ATOM 1625 O O . LEU A 1 208 ? -11.735 -8.328 5.076 1.00 81.38 208 LEU A O 1
ATOM 1629 N N . LEU A 1 209 ? -10.981 -7.559 3.106 1.00 82.00 209 LEU A N 1
ATOM 1630 C CA . LEU A 1 209 ? -11.114 -6.139 3.418 1.00 82.00 209 LEU A CA 1
ATOM 1631 C C . LEU A 1 209 ? -11.654 -5.417 2.181 1.00 82.00 209 LEU A C 1
ATOM 1633 O O . LEU A 1 209 ? -10.957 -5.270 1.177 1.00 82.00 209 LEU A O 1
ATOM 1637 N N . ARG A 1 210 ? -12.910 -4.964 2.234 1.00 80.25 210 ARG A N 1
ATOM 1638 C CA . ARG A 1 210 ? -13.586 -4.339 1.090 1.00 80.25 210 ARG A CA 1
ATOM 1639 C C . ARG A 1 210 ? -14.278 -3.043 1.492 1.00 80.25 210 ARG A C 1
ATOM 1641 O O . ARG A 1 210 ? -15.215 -3.040 2.284 1.00 80.25 210 ARG A O 1
ATOM 1648 N N . GLY A 1 211 ? -13.857 -1.933 0.890 1.00 77.00 211 GLY A N 1
ATOM 1649 C CA . GLY A 1 211 ? -14.593 -0.672 0.964 1.00 77.00 211 GLY A CA 1
ATOM 1650 C C . GLY A 1 211 ? -15.830 -0.700 0.062 1.00 77.00 211 GLY A C 1
ATOM 1651 O O . GLY A 1 211 ? -15.718 -0.900 -1.147 1.00 77.00 211 GLY A O 1
ATOM 1652 N N . LEU A 1 212 ? -17.002 -0.472 0.647 1.00 71.38 212 LEU A N 1
ATOM 1653 C CA . LEU A 1 212 ? -18.283 -0.271 -0.021 1.00 71.38 212 LEU A CA 1
ATOM 1654 C C . LEU A 1 212 ? -18.624 1.222 0.053 1.00 71.38 212 LEU A C 1
ATOM 1656 O O . LEU A 1 212 ? -18.812 1.793 1.132 1.00 71.38 212 LEU A O 1
ATOM 1660 N N . GLY A 1 213 ? -18.649 1.878 -1.107 1.00 62.19 213 GLY A N 1
ATOM 1661 C CA . GLY A 1 213 ? -18.929 3.309 -1.195 1.00 62.19 213 GLY A CA 1
ATOM 1662 C C . GLY A 1 213 ? -20.366 3.636 -0.781 1.00 62.19 213 GLY A C 1
ATOM 1663 O O . GLY A 1 213 ? -21.291 2.870 -1.051 1.00 62.19 213 GLY A O 1
ATOM 1664 N N . ALA A 1 214 ? -20.571 4.828 -0.211 1.00 55.66 214 ALA A N 1
ATOM 1665 C CA . ALA A 1 214 ? -21.862 5.302 0.304 1.00 55.66 214 ALA A CA 1
ATOM 1666 C C . ALA A 1 214 ? -23.013 5.296 -0.731 1.00 55.66 214 ALA A C 1
ATOM 1668 O O . ALA A 1 214 ? -24.185 5.379 -0.364 1.00 55.66 214 ALA A O 1
ATOM 1669 N N . ARG A 1 215 ? -22.690 5.222 -2.033 1.00 50.44 215 ARG A N 1
ATOM 1670 C CA . ARG A 1 215 ? -23.647 5.263 -3.155 1.00 50.44 215 ARG A CA 1
ATOM 1671 C C . ARG A 1 215 ? -23.835 3.932 -3.891 1.00 50.44 215 ARG A C 1
ATOM 1673 O O . ARG A 1 215 ? -24.763 3.815 -4.682 1.00 50.44 215 ARG A O 1
ATOM 1680 N N . ARG A 1 216 ? -22.971 2.941 -3.669 1.00 43.47 216 ARG A N 1
ATOM 1681 C CA . ARG A 1 216 ? -22.987 1.651 -4.378 1.00 43.47 216 ARG A CA 1
ATOM 1682 C C . ARG A 1 216 ? -22.524 0.574 -3.408 1.00 43.47 216 ARG A C 1
ATOM 1684 O O . ARG A 1 216 ? -21.325 0.439 -3.192 1.00 43.47 216 ARG A O 1
ATOM 1691 N N . GLY A 1 217 ? -23.448 -0.167 -2.798 1.00 37.66 217 GLY A N 1
ATOM 1692 C CA . GLY A 1 217 ? -22.997 -1.159 -1.820 1.00 37.66 217 GLY A CA 1
ATOM 1693 C C . GLY A 1 217 ? -23.971 -2.195 -1.287 1.00 37.66 217 GLY A C 1
ATOM 1694 O O . GLY A 1 217 ? -23.554 -2.948 -0.424 1.00 37.66 217 GLY A O 1
ATOM 1695 N N . LEU A 1 218 ? -25.221 -2.280 -1.755 1.00 40.19 218 LEU A N 1
ATOM 1696 C CA . LEU A 1 218 ? -26.104 -3.395 -1.356 1.00 40.19 218 LEU A CA 1
ATOM 1697 C C . LEU A 1 218 ? -27.048 -3.905 -2.449 1.00 40.19 218 LEU A C 1
ATOM 1699 O O . LEU A 1 218 ? -27.766 -4.869 -2.214 1.00 40.19 218 LEU A O 1
ATOM 1703 N N . ALA A 1 219 ? -27.040 -3.311 -3.646 1.00 36.16 219 ALA A N 1
ATOM 1704 C CA . ALA A 1 219 ? -27.871 -3.796 -4.749 1.00 36.16 219 ALA A CA 1
ATOM 1705 C C . ALA A 1 219 ? -27.310 -5.079 -5.392 1.00 36.16 219 ALA A C 1
ATOM 1707 O O . ALA A 1 219 ? -28.082 -5.925 -5.813 1.00 36.16 219 ALA A O 1
ATOM 1708 N N . GLN A 1 220 ? -25.987 -5.275 -5.406 1.00 31.89 220 GLN A N 1
ATOM 1709 C CA . GLN A 1 220 ? -25.365 -6.446 -6.048 1.00 31.89 220 GLN A CA 1
ATOM 1710 C C . GLN A 1 220 ? -25.290 -7.699 -5.160 1.00 31.89 220 GLN A C 1
ATOM 1712 O O . GLN A 1 220 ? -24.946 -8.762 -5.654 1.00 31.89 220 GLN A O 1
ATOM 1717 N N . ALA A 1 221 ? -25.644 -7.605 -3.874 1.00 34.22 221 ALA A N 1
ATOM 1718 C CA . ALA A 1 221 ? -25.721 -8.764 -2.975 1.00 34.22 221 ALA A CA 1
ATOM 1719 C C . ALA A 1 221 ? -27.153 -9.318 -2.823 1.00 34.22 221 ALA A C 1
ATOM 1721 O O . ALA A 1 221 ? -27.385 -10.237 -2.041 1.00 34.22 221 ALA A O 1
ATOM 1722 N N . ARG A 1 222 ? -28.140 -8.754 -3.536 1.00 33.12 222 ARG A N 1
ATOM 1723 C CA . ARG A 1 222 ? -29.544 -9.181 -3.475 1.00 33.12 222 ARG A CA 1
ATOM 1724 C C . ARG A 1 222 ? -29.875 -10.132 -4.625 1.00 33.12 222 ARG A C 1
ATOM 1726 O O . ARG A 1 222 ? -30.615 -9.777 -5.530 1.00 33.12 222 ARG A O 1
ATOM 1733 N N . GLY A 1 223 ? -29.354 -11.353 -4.537 1.00 31.44 223 GLY A N 1
ATOM 1734 C CA . GLY A 1 223 ? -29.918 -12.528 -5.217 1.00 31.44 223 GLY A CA 1
ATOM 1735 C C . GLY A 1 223 ? -31.082 -13.170 -4.443 1.00 31.44 223 GLY A C 1
ATOM 1736 O O . GLY A 1 223 ? -31.482 -14.284 -4.738 1.00 31.44 223 GLY A O 1
ATOM 1737 N N . GLY A 1 224 ? -31.620 -12.496 -3.425 1.00 34.16 224 GLY A N 1
ATOM 1738 C CA . GLY A 1 224 ? -32.778 -12.946 -2.659 1.00 34.16 224 GLY A CA 1
ATOM 1739 C C . GLY A 1 224 ? -33.617 -11.739 -2.264 1.00 34.16 224 GLY A C 1
ATOM 1740 O O . GLY A 1 224 ? -33.063 -10.710 -1.868 1.00 34.16 224 GLY A O 1
ATOM 1741 N N . GLY A 1 225 ? -34.935 -11.852 -2.443 1.00 29.73 225 GLY A N 1
ATOM 1742 C CA . GLY A 1 225 ? -35.909 -10.774 -2.269 1.00 29.73 225 GLY A CA 1
ATOM 1743 C C . GLY A 1 225 ? -35.837 -10.037 -0.920 1.00 29.73 225 GLY A C 1
ATOM 1744 O O . GLY A 1 225 ? -35.172 -10.477 0.022 1.00 29.73 225 GLY A O 1
ATOM 1745 N N . PRO A 1 226 ? -36.508 -8.875 -0.810 1.00 30.58 226 PRO A N 1
ATOM 1746 C CA . PRO A 1 226 ? -36.424 -8.033 0.376 1.00 30.58 226 PRO A CA 1
ATOM 1747 C C . PRO A 1 226 ? -36.923 -8.785 1.625 1.00 30.58 226 PRO A C 1
ATOM 1749 O O . PRO A 1 226 ? -38.011 -9.365 1.594 1.00 30.58 226 PRO A O 1
ATOM 1752 N N . PRO A 1 227 ? -36.177 -8.768 2.746 1.00 36.94 227 PRO A N 1
ATOM 1753 C CA . PRO A 1 227 ? -36.673 -9.325 3.995 1.00 36.94 227 PRO A CA 1
ATOM 1754 C C . PRO A 1 227 ? -37.882 -8.513 4.475 1.00 36.94 227 PRO A C 1
ATOM 1756 O O . PRO A 1 227 ? -37.859 -7.279 4.470 1.00 36.94 227 PRO A O 1
ATOM 1759 N N . ARG A 1 228 ? -38.943 -9.216 4.890 1.00 30.09 228 ARG A N 1
ATOM 1760 C CA . ARG A 1 228 ? -40.153 -8.604 5.454 1.00 30.09 228 ARG A CA 1
ATOM 1761 C C . ARG A 1 228 ? -39.787 -7.732 6.669 1.00 30.09 228 ARG A C 1
ATOM 1763 O O . ARG A 1 228 ? -38.945 -8.142 7.472 1.00 30.09 228 ARG A O 1
ATOM 1770 N N . PRO A 1 229 ? -40.400 -6.546 6.836 1.00 29.62 229 PRO A N 1
ATOM 1771 C CA . PRO A 1 229 ? -40.088 -5.666 7.953 1.00 29.62 229 PRO A CA 1
ATOM 1772 C C . PRO A 1 229 ? -40.472 -6.313 9.289 1.00 29.62 229 PRO A C 1
ATOM 1774 O O . PRO A 1 229 ? -41.610 -6.728 9.504 1.00 29.62 229 PRO A O 1
ATOM 1777 N N . TYR A 1 230 ? -39.500 -6.369 10.199 1.00 30.75 230 TYR A N 1
ATOM 1778 C CA . TYR A 1 230 ? -39.672 -6.786 11.587 1.00 30.75 230 TYR A CA 1
ATOM 1779 C C . TYR A 1 230 ? -40.604 -5.807 12.322 1.00 30.75 230 TYR A C 1
ATOM 1781 O O . TYR A 1 230 ? -40.259 -4.638 12.518 1.00 30.75 230 TYR A O 1
ATOM 1789 N N . ARG A 1 231 ? -41.788 -6.274 12.743 1.00 28.33 231 ARG A N 1
ATOM 1790 C CA . ARG A 1 231 ? -42.678 -5.531 13.650 1.00 28.33 231 ARG A CA 1
ATOM 1791 C C . ARG A 1 231 ? -42.052 -5.514 15.050 1.00 28.33 231 ARG A C 1
ATOM 1793 O O . ARG A 1 231 ? -41.938 -6.549 15.697 1.00 28.33 231 ARG A O 1
ATOM 1800 N N . ARG A 1 232 ? -41.649 -4.333 15.531 1.00 33.28 232 ARG A N 1
ATOM 1801 C CA . ARG A 1 232 ? -41.195 -4.125 16.917 1.00 33.28 232 ARG A CA 1
ATOM 1802 C C . ARG A 1 232 ? -42.371 -4.291 17.887 1.00 33.28 232 ARG A C 1
ATOM 1804 O O . ARG A 1 232 ? -43.210 -3.400 17.980 1.00 33.28 232 ARG A O 1
ATOM 1811 N N . GLY A 1 233 ? -42.381 -5.377 18.658 1.00 27.69 233 GLY A N 1
ATOM 1812 C CA . GLY A 1 233 ? -43.088 -5.418 19.940 1.00 27.69 233 GLY A CA 1
ATOM 1813 C C . GLY A 1 233 ? -42.436 -4.441 20.925 1.00 27.69 233 GLY A C 1
ATOM 1814 O O . GLY A 1 233 ? -41.207 -4.367 21.012 1.00 27.69 233 GLY A O 1
ATOM 1815 N N . ARG A 1 234 ? -43.245 -3.640 21.627 1.00 34.66 234 ARG A N 1
ATOM 1816 C CA . ARG A 1 234 ? -42.783 -2.763 22.713 1.00 34.66 234 ARG A CA 1
ATOM 1817 C C . ARG A 1 234 ? -42.331 -3.643 23.885 1.00 34.66 234 ARG A C 1
ATOM 1819 O O . ARG A 1 234 ? -43.141 -4.366 24.445 1.00 34.66 234 ARG A O 1
ATOM 1826 N N . GLY A 1 235 ? -41.056 -3.567 24.260 1.00 28.09 235 GLY A N 1
ATOM 1827 C CA . GLY A 1 235 ? -40.478 -4.304 25.386 1.00 28.09 235 GLY A CA 1
ATOM 1828 C C . GLY A 1 235 ? -39.189 -3.640 25.872 1.00 28.09 235 GLY A C 1
ATOM 1829 O O . GLY A 1 235 ? -38.464 -3.040 25.084 1.00 28.09 235 GLY A O 1
ATOM 1830 N N . ARG A 1 236 ? -38.984 -3.659 27.190 1.00 27.06 236 ARG A N 1
ATOM 1831 C CA . ARG A 1 236 ? -38.144 -2.753 27.991 1.00 27.06 236 ARG A CA 1
ATOM 1832 C C . ARG A 1 236 ? -36.630 -2.865 27.752 1.00 27.06 236 ARG A C 1
ATOM 1834 O O . ARG A 1 236 ? -36.111 -3.855 27.253 1.00 27.06 236 ARG A O 1
ATOM 1841 N N . ARG A 1 237 ? -35.935 -1.794 28.155 1.00 37.31 237 ARG A N 1
ATOM 1842 C CA . ARG A 1 237 ? -34.474 -1.641 28.188 1.00 37.31 237 ARG A CA 1
ATOM 1843 C C . ARG A 1 237 ? -33.826 -2.740 29.040 1.00 37.31 237 ARG A C 1
ATOM 1845 O O . ARG A 1 237 ? -34.111 -2.783 30.224 1.00 37.31 237 ARG A O 1
ATOM 1852 N N . HIS A 1 238 ? -32.898 -3.504 28.468 1.00 27.59 238 HIS A N 1
ATOM 1853 C CA . HIS A 1 238 ? -31.669 -3.969 29.123 1.00 27.59 238 HIS A CA 1
ATOM 1854 C C . HIS A 1 238 ? -30.612 -4.257 28.047 1.00 27.59 238 HIS A C 1
ATOM 1856 O O . HIS A 1 238 ? -30.937 -4.637 26.923 1.00 27.59 238 HIS A O 1
ATOM 1862 N N . GLY A 1 239 ? -29.353 -3.947 28.358 1.00 32.69 239 GLY A N 1
ATOM 1863 C CA . GLY A 1 239 ? -28.234 -4.079 27.432 1.00 32.69 239 GLY A CA 1
ATOM 1864 C C . GLY A 1 239 ? -27.797 -5.527 27.234 1.00 32.69 239 GLY A C 1
ATOM 1865 O O . GLY A 1 239 ? -27.903 -6.324 28.153 1.00 32.69 239 GLY A O 1
ATOM 1866 N N . GLN A 1 240 ? -27.284 -5.824 26.039 1.00 30.27 240 GLN A N 1
ATOM 1867 C CA . GLN A 1 240 ? -26.119 -6.668 25.743 1.00 30.27 240 GLN A CA 1
ATOM 1868 C C . GLN A 1 240 ? -25.979 -6.801 24.216 1.00 30.27 240 GLN A C 1
ATOM 1870 O O . GLN A 1 240 ? -26.932 -6.588 23.466 1.00 30.27 240 GLN A O 1
ATOM 1875 N N . GLY A 1 241 ? -24.748 -7.036 23.755 1.00 33.56 241 GLY A N 1
ATOM 1876 C CA . GLY A 1 241 ? -24.357 -7.025 22.346 1.00 33.56 241 GLY A CA 1
ATOM 1877 C C . GLY A 1 241 ? -25.149 -8.007 21.482 1.00 33.56 241 GLY A C 1
ATOM 1878 O O . GLY A 1 241 ? -25.290 -9.181 21.810 1.00 33.56 241 GLY A O 1
ATOM 1879 N N . GLY A 1 242 ? -25.637 -7.521 20.342 1.00 28.83 242 GLY A N 1
ATOM 1880 C CA . GLY A 1 242 ? -26.287 -8.362 19.345 1.00 28.83 242 GLY A CA 1
ATOM 1881 C C . GLY A 1 242 ? -25.253 -9.162 18.558 1.00 28.83 242 GLY A C 1
ATOM 1882 O O . GLY A 1 242 ? -24.673 -8.640 17.611 1.00 28.83 242 GLY A O 1
ATOM 1883 N N . ARG A 1 243 ? -25.048 -10.431 18.933 1.00 33.00 243 ARG A N 1
ATOM 1884 C CA . ARG A 1 243 ? -24.525 -11.459 18.019 1.00 33.00 243 ARG A CA 1
ATOM 1885 C C . ARG A 1 243 ? -25.518 -11.612 16.865 1.00 33.00 243 ARG A C 1
ATOM 1887 O O . ARG A 1 243 ? -26.710 -11.781 17.114 1.00 33.00 243 ARG A O 1
ATOM 1894 N N . ILE A 1 244 ? -25.051 -11.577 15.618 1.00 39.88 244 ILE A N 1
ATOM 1895 C CA . ILE A 1 244 ? -25.889 -11.866 14.447 1.00 39.88 244 ILE A CA 1
ATOM 1896 C C . ILE A 1 244 ? -25.467 -13.212 13.841 1.00 39.88 244 ILE A C 1
ATOM 1898 O O . ILE A 1 244 ? -24.390 -13.351 13.284 1.00 39.88 244 ILE A O 1
ATOM 1902 N N . CYS A 1 245 ? -26.367 -14.180 14.031 1.00 31.64 245 CYS A N 1
ATOM 1903 C CA . CYS A 1 245 ? -26.674 -15.419 13.304 1.00 31.64 245 CYS A CA 1
ATOM 1904 C C . CYS A 1 245 ? -25.598 -16.118 12.445 1.00 31.64 245 CYS A C 1
ATOM 1906 O O . CYS A 1 245 ? -25.295 -15.697 11.331 1.00 31.64 245 CYS A O 1
ATOM 1908 N N . ARG A 1 246 ? -25.236 -17.337 12.880 1.00 31.44 246 ARG A N 1
ATOM 1909 C CA . ARG A 1 246 ? -24.821 -18.452 12.014 1.00 31.44 246 ARG A CA 1
ATOM 1910 C C . ARG A 1 246 ? -25.926 -18.714 10.982 1.00 31.44 246 ARG A C 1
ATOM 1912 O O . ARG A 1 246 ? -27.042 -19.061 11.363 1.00 31.44 246 ARG A O 1
ATOM 1919 N N . ARG A 1 247 ? -25.643 -18.575 9.687 1.00 32.88 247 ARG A N 1
ATOM 1920 C CA . ARG A 1 247 ? -26.487 -19.147 8.628 1.00 32.88 247 ARG A CA 1
ATOM 1921 C C . ARG A 1 247 ? -25.718 -20.294 7.994 1.00 32.88 247 ARG A C 1
ATOM 1923 O O . ARG A 1 247 ? -24.744 -20.059 7.292 1.00 32.88 247 ARG A O 1
ATOM 1930 N N . ALA A 1 248 ? -26.162 -21.521 8.254 1.00 29.94 248 ALA A N 1
ATOM 1931 C CA . ALA A 1 248 ? -25.784 -22.655 7.426 1.00 29.94 248 ALA A CA 1
ATOM 1932 C C . ALA A 1 248 ? -26.319 -22.406 6.008 1.00 29.94 248 ALA A C 1
ATOM 1934 O O . ALA A 1 248 ? -27.489 -22.041 5.840 1.00 29.94 248 ALA A O 1
ATOM 1935 N N . ALA A 1 249 ? -25.460 -22.555 5.001 1.00 31.42 249 ALA A N 1
ATOM 1936 C CA . ALA A 1 249 ? -25.883 -22.539 3.609 1.00 31.42 249 ALA A CA 1
ATOM 1937 C C . ALA A 1 249 ? -26.852 -23.710 3.379 1.00 31.42 249 ALA A C 1
ATOM 1939 O O . ALA A 1 249 ? -26.503 -24.861 3.636 1.00 31.42 249 ALA A O 1
ATOM 1940 N N . ARG A 1 250 ? -28.083 -23.416 2.941 1.00 28.97 250 ARG A N 1
ATOM 1941 C CA . ARG A 1 250 ? -29.019 -24.447 2.476 1.00 28.97 250 ARG A CA 1
ATOM 1942 C C . ARG A 1 250 ? -28.652 -24.872 1.046 1.00 28.97 250 ARG A C 1
ATOM 1944 O O . ARG A 1 250 ? -28.177 -24.025 0.289 1.00 28.97 250 ARG A O 1
ATOM 1951 N N . PRO A 1 251 ? -28.851 -26.149 0.684 1.00 34.97 251 PRO A N 1
ATOM 1952 C CA . PRO A 1 251 ? -28.411 -26.689 -0.592 1.00 34.97 251 PRO A CA 1
ATOM 1953 C C . PRO A 1 251 ? -29.521 -26.582 -1.642 1.00 34.97 251 PRO A C 1
ATOM 1955 O O . PRO A 1 251 ? -30.422 -27.402 -1.633 1.00 34.97 251 PRO A O 1
ATOM 1958 N N . GLU A 1 252 ? -29.447 -25.625 -2.563 1.00 30.95 252 GLU A N 1
ATOM 1959 C CA . GLU A 1 252 ? -30.243 -25.599 -3.806 1.00 30.95 252 GLU A CA 1
ATOM 1960 C C . GLU A 1 252 ? -29.437 -24.775 -4.822 1.00 30.95 252 GLU A C 1
ATOM 1962 O O . GLU A 1 252 ? -28.901 -23.734 -4.457 1.00 30.95 252 GLU A O 1
ATOM 1967 N N . GLY A 1 253 ? -29.219 -25.113 -6.085 1.00 26.17 253 GLY A N 1
ATOM 1968 C CA . GLY A 1 253 ? -29.527 -26.236 -6.958 1.00 26.17 253 GLY A CA 1
ATOM 1969 C C . GLY A 1 253 ? -28.822 -25.881 -8.280 1.00 26.17 253 GLY A C 1
ATOM 1970 O O . GLY A 1 253 ? -28.709 -24.704 -8.623 1.00 26.17 253 GLY A O 1
ATOM 1971 N N . CYS A 1 254 ? -28.243 -26.867 -8.959 1.00 28.89 254 CYS A N 1
ATOM 1972 C CA . CYS A 1 254 ? -27.572 -26.691 -10.249 1.00 28.89 254 CYS A CA 1
ATOM 1973 C C . CYS A 1 254 ? -28.574 -26.193 -11.300 1.00 28.89 254 CYS A C 1
ATOM 1975 O O . CYS A 1 254 ? -29.584 -26.864 -11.480 1.00 28.89 254 CYS A O 1
ATOM 1977 N N . LEU A 1 255 ? -28.276 -25.111 -12.024 1.00 26.14 255 LEU A N 1
ATOM 1978 C CA . LEU A 1 255 ? -28.794 -24.893 -13.377 1.00 26.14 255 LEU A CA 1
ATOM 1979 C C . LEU A 1 255 ? -27.724 -24.208 -14.240 1.00 26.14 255 LEU A C 1
ATOM 1981 O O . LEU A 1 255 ? -26.967 -23.374 -13.743 1.00 26.14 255 LEU A O 1
ATOM 1985 N N . ALA A 1 256 ? -27.686 -24.692 -15.483 1.00 29.06 256 ALA A N 1
ATOM 1986 C CA . ALA A 1 256 ? -26.714 -24.527 -16.563 1.00 29.06 256 ALA A CA 1
ATOM 1987 C C . ALA A 1 256 ? -26.289 -23.089 -16.897 1.00 29.06 256 ALA A C 1
ATOM 1989 O O . ALA A 1 256 ? -27.124 -22.165 -16.769 1.00 29.06 256 ALA A O 1
#

Sequence (256 aa):
MDADNLVITLKKSLAKLSRTERRRAVELVGDVVRAAMFDDAAGDGYEVERCPRCGSVAIVKKGKSRNGDRRYLCRGRGRTFSGSTGRVLGTSRLPRETWMAYAECFALMLPLRECAGRCGVCLKTAWTMRHRLIECLKAYSPDFRVGRGGACELDQTYLPESFKGNHSKGSFTLPRKARHRGKQVRRRGLSREQICVMTGVSDSERHLLRGLGARRGLAQARGGGPPRPYRRGRGRRHGQGGRICRRAARPEGCLA

Secondary structure (DSSP, 8-state):
--HHHHHHHHHHHHHTS-HHHHHHHHHHHHHHHHHHHHGGG--TT----S-TTT--S-EEEEEE-TTSPEEEEETTTTEEEETTTT-SSTT--S-HHHHHHHHHHHHTT--HHHHHHHTT--HHHHHHHHHHHHHHHHHHSPP----TT--EEEEEEEEE----S--TTSS---SS---SSGGG----SS-TTEEEEEEEEETT--EEEEEEBTTBSSSTT-SSPPPPP------------------PPP------

Foldseek 3Di:
DDPVVVVVVVLVVLVPQDPVRLVVQLVVLLVLLCCLCCLVPPPPPDDDQADPPPRDSQKDWDAADPVRFTKIARPVVRDIDTSLPPGLCSPPPQDSVLLSQLSSCVSNVPDLVVNCVSSVHDSVVSVSSVVSSVVSCVVPADDDDADQQKDKDKDKDKAFDDPDDDCPPDPDDDPDDDDPDSPPPPDDDLDLGIWIWMWMAIPVRRIDTDTAHSVGHPPVVPPDDDDDDDDDDDDDDDDDDDDDDDDDDDDDDDDD

Radius of gyration: 23.87 Å; Cα contacts (8 Å, |Δi|>4): 248; chains: 1; bounding box: 64×52×62 Å

pLDDT: mean 73.79, std 21.13, range [26.14, 97.56]